Protein AF-A0A8J9X5P5-F1 (afdb_monomer_lite)

Radius of gyration: 56.56 Å; chains: 1; bounding box: 140×52×166 Å

Sequence (336 aa):
SVHGASSQPQGVADSDVNDPLDTESHATDNEQVTAADTQWLEICAEIRQDNQSVSLIQLESFQDCLERRERAAYNISQAFDHCQQGLETAVTGMVHNVAVPVHDTWQESLETLESDITRTLVSNHERRQQLLLALEASHAAWQMQYSSLVGKVLPQPPQVHPSSDIPDSCTTSCRELENPKAIVKHVDDGDKKEPNWTELAKYQPTRTNLELFLQGRDRWQHAHGRFAQALDEIYADLQSDNERILQTALDTHDSWQKTLDEQQHDIQLQLASNVVRRRELQRALQDSAKHTQGMFASLMARVMSCLPSQSDVSTDKASVNKKRKLECPARRSLTR

pLDDT: mean 70.73, std 21.07, range [29.69, 93.56]

Structure (mmCIF, N/CA/C/O backbone):
data_AF-A0A8J9X5P5-F1
#
_entry.id   AF-A0A8J9X5P5-F1
#
loop_
_atom_site.group_PDB
_atom_site.id
_atom_site.type_symbol
_atom_site.label_atom_id
_atom_site.label_alt_id
_atom_site.label_comp_id
_atom_site.label_asym_id
_atom_site.label_entity_id
_atom_site.label_seq_id
_atom_site.pdbx_PDB_ins_code
_atom_site.Cartn_x
_atom_site.Cartn_y
_atom_site.Cartn_z
_atom_site.occupancy
_atom_site.B_iso_or_equiv
_atom_site.auth_seq_id
_atom_site.auth_comp_id
_atom_site.auth_asym_id
_atom_site.auth_atom_id
_atom_site.pdbx_PDB_model_num
ATOM 1 N N . SER A 1 1 ? 52.497 -2.066 36.831 1.00 35.78 1 SER A N 1
ATOM 2 C CA . SER A 1 1 ? 52.455 -3.450 37.343 1.00 35.78 1 SER A CA 1
ATOM 3 C C . SER A 1 1 ? 51.011 -3.898 37.349 1.00 35.78 1 SER A C 1
ATOM 5 O O . SER A 1 1 ? 50.245 -3.306 38.087 1.00 35.78 1 SER A O 1
ATOM 7 N N . VAL A 1 2 ? 50.522 -4.623 36.343 1.00 34.97 2 VAL A N 1
ATOM 8 C CA . VAL A 1 2 ? 50.800 -6.027 35.963 1.00 34.97 2 VAL A CA 1
ATOM 9 C C . VAL A 1 2 ? 50.077 -7.027 36.879 1.00 34.97 2 VAL A C 1
ATOM 11 O O . VAL A 1 2 ? 50.197 -6.941 38.096 1.00 34.97 2 VAL A O 1
ATOM 14 N N . HIS A 1 3 ? 49.418 -7.977 36.196 1.00 34.41 3 HIS A N 1
ATOM 15 C CA . HIS A 1 3 ? 48.570 -9.109 36.608 1.00 34.41 3 HIS A CA 1
ATOM 16 C C . HIS A 1 3 ? 47.080 -8.760 36.770 1.00 34.41 3 HIS A C 1
ATOM 18 O O . HIS A 1 3 ? 46.731 -7.918 37.578 1.00 34.41 3 HIS A O 1
ATOM 24 N N . GLY A 1 4 ? 46.129 -9.334 36.031 1.00 30.16 4 GLY A N 1
ATOM 25 C CA . GLY A 1 4 ? 46.148 -10.448 35.080 1.00 30.16 4 GLY A CA 1
ATOM 26 C C . GLY A 1 4 ? 44.924 -11.330 35.335 1.00 30.16 4 GLY A C 1
ATOM 27 O O . GLY A 1 4 ? 44.760 -11.773 36.461 1.00 30.16 4 GLY A O 1
ATOM 28 N N . ALA A 1 5 ? 44.090 -11.566 34.321 1.00 32.78 5 ALA A N 1
ATOM 29 C CA . ALA A 1 5 ? 43.287 -12.784 34.148 1.00 32.78 5 ALA A CA 1
ATOM 30 C C . ALA A 1 5 ? 42.493 -12.669 32.840 1.00 32.78 5 ALA A C 1
ATOM 32 O O . ALA A 1 5 ? 41.464 -12.007 32.761 1.00 32.78 5 ALA A O 1
ATOM 33 N N . SER A 1 6 ? 43.040 -13.301 31.805 1.00 33.12 6 SER A N 1
ATOM 34 C CA . SER A 1 6 ? 42.338 -13.683 30.585 1.00 33.12 6 SER A CA 1
ATOM 35 C C . SER A 1 6 ? 41.456 -14.894 30.895 1.00 33.12 6 SER A C 1
ATOM 37 O O . SER A 1 6 ? 41.879 -15.792 31.625 1.00 33.12 6 SER A O 1
ATOM 39 N N . SER A 1 7 ? 40.243 -14.941 30.356 1.00 35.41 7 SER A N 1
ATOM 40 C CA . SER A 1 7 ? 39.429 -16.158 30.327 1.00 35.41 7 SER A CA 1
ATOM 41 C C . SER A 1 7 ? 38.673 -16.210 29.004 1.00 35.41 7 SER A C 1
ATOM 43 O O . SER A 1 7 ? 37.669 -15.530 28.816 1.00 35.41 7 SER A O 1
ATOM 45 N N . GLN A 1 8 ? 39.206 -17.003 28.075 1.00 36.59 8 GLN A N 1
ATOM 46 C CA . GLN A 1 8 ? 38.426 -17.641 27.015 1.00 36.59 8 GLN A CA 1
ATOM 47 C C . GLN A 1 8 ? 37.601 -18.788 27.613 1.00 36.59 8 GLN A C 1
ATOM 49 O O . GLN A 1 8 ? 38.035 -19.396 28.594 1.00 36.59 8 GLN A O 1
ATOM 54 N N . PRO A 1 9 ? 36.544 -19.220 26.914 1.00 37.84 9 PRO A N 1
ATOM 55 C CA . PRO A 1 9 ? 36.244 -20.636 26.809 1.00 37.84 9 PRO A CA 1
ATOM 56 C C . PRO A 1 9 ? 36.416 -21.127 25.364 1.00 37.84 9 PRO A C 1
ATOM 58 O O . PRO A 1 9 ? 35.907 -20.536 24.412 1.00 37.84 9 PRO A O 1
ATOM 61 N N . GLN A 1 10 ? 37.169 -22.221 25.229 1.00 32.75 10 GLN A N 1
ATOM 62 C CA . GLN A 1 10 ? 37.216 -23.091 24.053 1.00 32.75 10 GLN A CA 1
ATOM 63 C C . GLN A 1 10 ? 35.910 -23.885 23.926 1.00 32.75 10 GLN A C 1
ATOM 65 O O . GLN A 1 10 ? 35.283 -24.224 24.929 1.00 32.75 10 GLN A O 1
ATOM 70 N N . GLY A 1 11 ? 35.537 -24.193 22.684 1.00 30.25 11 GLY A N 1
ATOM 71 C CA . GLY A 1 11 ? 34.369 -24.997 22.342 1.00 30.25 11 GLY A CA 1
ATOM 72 C C . GLY A 1 11 ? 34.553 -26.511 22.479 1.00 30.25 11 GLY A C 1
ATOM 73 O O . GLY A 1 11 ? 35.671 -27.015 22.548 1.00 30.25 11 GLY A O 1
ATOM 74 N N . VAL A 1 12 ? 33.403 -27.191 22.457 1.00 33.00 12 VAL A N 1
ATOM 75 C CA . VAL A 1 12 ? 33.123 -28.594 22.089 1.00 33.00 12 VAL A CA 1
ATOM 76 C C . VAL A 1 12 ? 31.656 -28.548 21.609 1.00 33.00 12 VAL A C 1
ATOM 78 O O . VAL A 1 12 ? 30.803 -28.118 22.378 1.00 33.00 12 VAL A O 1
ATOM 81 N N . ALA A 1 13 ? 31.365 -28.545 20.308 1.00 33.34 13 ALA A N 1
ATOM 82 C CA . ALA A 1 13 ? 31.190 -29.682 19.392 1.00 33.34 13 ALA A CA 1
ATOM 83 C C . ALA A 1 13 ? 29.954 -30.573 19.684 1.00 33.34 13 ALA A C 1
ATOM 85 O O . ALA A 1 13 ? 29.867 -31.207 20.731 1.00 33.34 13 ALA A O 1
ATOM 86 N N . ASP A 1 14 ? 29.084 -30.603 18.666 1.00 29.83 14 ASP A N 1
ATOM 87 C CA . ASP A 1 14 ? 28.138 -31.639 18.222 1.00 29.83 14 ASP A CA 1
ATOM 88 C C . ASP A 1 14 ? 26.808 -31.878 18.960 1.00 29.83 14 ASP A C 1
ATOM 90 O O . ASP A 1 14 ? 26.726 -32.553 19.984 1.00 29.83 14 ASP A O 1
ATOM 94 N N . SER A 1 15 ? 25.706 -31.460 18.322 1.00 35.78 15 SER A N 1
ATOM 95 C CA . SER A 1 15 ? 24.658 -32.406 17.892 1.00 35.78 15 SER A CA 1
ATOM 96 C C . SER A 1 15 ? 23.805 -31.813 16.765 1.00 35.78 15 SER A C 1
ATOM 98 O O . SER A 1 15 ? 23.150 -30.787 16.933 1.00 35.78 15 SER A O 1
ATOM 100 N N . ASP A 1 16 ? 23.843 -32.507 15.631 1.00 34.12 16 ASP A N 1
ATOM 101 C CA . ASP A 1 16 ? 23.040 -32.333 14.426 1.00 34.12 16 ASP A CA 1
ATOM 102 C C . ASP A 1 16 ? 21.529 -32.267 14.689 1.00 34.12 16 ASP A C 1
ATOM 104 O O . ASP A 1 16 ? 20.947 -33.190 15.262 1.00 34.12 16 ASP A O 1
ATOM 108 N N . VAL A 1 17 ? 20.878 -31.251 14.122 1.00 39.59 17 VAL A N 1
ATOM 109 C CA . VAL A 1 17 ? 19.525 -31.383 13.569 1.00 39.59 17 VAL A CA 1
ATOM 110 C C . VAL A 1 17 ? 19.564 -30.760 12.177 1.00 39.59 17 VAL A C 1
ATOM 112 O O . VAL A 1 17 ? 19.507 -29.545 12.016 1.00 39.59 17 VAL A O 1
ATOM 115 N N . ASN A 1 18 ? 19.746 -31.622 11.177 1.00 38.97 18 ASN A N 1
ATOM 116 C CA . ASN A 1 18 ? 19.507 -31.301 9.778 1.00 38.97 18 ASN A CA 1
ATOM 117 C C . ASN A 1 18 ? 17.996 -31.173 9.559 1.00 38.97 18 ASN A C 1
ATOM 119 O O . ASN A 1 18 ? 17.293 -32.168 9.707 1.00 38.97 18 ASN A O 1
ATOM 123 N N . ASP A 1 19 ? 17.541 -30.001 9.127 1.00 32.69 19 ASP A N 1
ATOM 124 C CA . ASP A 1 19 ? 16.401 -29.881 8.216 1.00 32.69 19 ASP A CA 1
ATOM 125 C C . ASP A 1 19 ? 16.757 -28.837 7.138 1.00 32.69 19 ASP A C 1
ATOM 127 O O . ASP A 1 19 ? 17.098 -27.700 7.481 1.00 32.69 19 ASP A O 1
ATOM 131 N N . PRO A 1 20 ? 16.756 -29.209 5.843 1.00 42.38 20 PRO A N 1
ATOM 132 C CA . PRO A 1 20 ? 17.084 -28.315 4.746 1.00 42.38 20 PRO A CA 1
ATOM 133 C C . PRO A 1 20 ? 15.797 -27.662 4.238 1.00 42.38 20 PRO A C 1
ATOM 135 O O . PRO A 1 20 ? 14.955 -28.335 3.649 1.00 42.38 20 PRO A O 1
ATOM 138 N N . LEU A 1 21 ? 15.642 -26.358 4.446 1.00 35.19 21 LEU A N 1
ATOM 139 C CA . LEU A 1 21 ? 14.601 -25.576 3.783 1.00 35.19 21 LEU A CA 1
ATOM 140 C C . LEU A 1 21 ? 15.243 -24.355 3.127 1.00 35.19 21 LEU A C 1
ATOM 142 O O . LEU A 1 21 ? 15.528 -23.345 3.763 1.00 35.19 21 LEU A O 1
ATOM 146 N N . ASP A 1 22 ? 15.520 -24.557 1.841 1.00 36.81 22 ASP A N 1
ATOM 147 C CA . ASP A 1 22 ? 15.366 -23.590 0.761 1.00 36.81 22 ASP A CA 1
ATOM 148 C C . ASP A 1 22 ? 16.047 -22.235 0.957 1.00 36.81 22 ASP A C 1
ATOM 150 O O . ASP A 1 22 ? 15.439 -21.167 0.935 1.00 36.81 22 ASP A O 1
ATOM 154 N N . THR A 1 23 ? 17.377 -22.271 1.005 1.00 36.69 23 THR A N 1
ATOM 155 C CA . THR A 1 23 ? 18.151 -21.248 0.305 1.00 36.69 23 THR A CA 1
ATOM 156 C C . THR A 1 23 ? 17.876 -21.424 -1.186 1.00 36.69 23 THR A C 1
ATOM 158 O O . THR A 1 23 ? 18.543 -22.210 -1.861 1.00 36.69 23 THR A O 1
ATOM 161 N N . GLU A 1 24 ? 16.891 -20.692 -1.713 1.00 29.69 24 GLU A N 1
ATOM 162 C CA . GLU A 1 24 ? 16.858 -20.348 -3.132 1.00 29.69 24 GLU A CA 1
ATOM 163 C C . GLU A 1 24 ? 18.126 -19.541 -3.422 1.00 29.69 24 GLU A C 1
ATOM 165 O O . GLU A 1 24 ? 18.187 -18.314 -3.373 1.00 29.69 24 GLU A O 1
ATOM 170 N N . SER A 1 25 ? 19.207 -20.275 -3.676 1.00 34.84 25 SER A N 1
ATOM 171 C CA . SER A 1 25 ? 20.289 -19.794 -4.498 1.00 34.84 25 SER A CA 1
ATOM 172 C C . SER A 1 25 ? 19.635 -19.333 -5.790 1.00 34.84 25 SER A C 1
ATOM 174 O O . SER A 1 25 ? 19.120 -20.172 -6.533 1.00 34.84 25 SER A O 1
ATOM 176 N N . HIS A 1 26 ? 19.647 -18.024 -6.044 1.00 30.84 26 HIS A N 1
ATOM 177 C CA . HIS A 1 26 ? 19.539 -17.497 -7.393 1.00 30.84 26 HIS A CA 1
ATOM 178 C C . HIS A 1 26 ? 20.588 -18.232 -8.219 1.00 30.84 26 HIS A C 1
ATOM 180 O O . HIS A 1 26 ? 21.784 -17.931 -8.171 1.00 30.84 26 HIS A O 1
ATOM 186 N N . ALA A 1 27 ? 20.133 -19.299 -8.871 1.00 33.47 27 ALA A N 1
ATOM 187 C CA . ALA A 1 27 ? 20.899 -20.029 -9.838 1.00 33.47 27 ALA A CA 1
ATOM 188 C C . ALA A 1 27 ? 21.338 -18.982 -10.849 1.00 33.47 27 ALA A C 1
ATOM 190 O O . ALA A 1 27 ? 20.513 -18.282 -11.425 1.00 33.47 27 ALA A O 1
ATOM 191 N N . THR A 1 28 ? 22.651 -18.837 -10.973 1.00 36.91 28 THR A N 1
ATOM 192 C CA . THR A 1 28 ? 23.307 -18.141 -12.067 1.00 36.91 28 THR A CA 1
ATOM 193 C C . THR A 1 28 ? 22.565 -18.468 -13.352 1.00 36.91 28 THR A C 1
ATOM 195 O O . THR A 1 28 ? 22.629 -19.614 -13.813 1.00 36.91 28 THR A O 1
ATOM 198 N N . ASP A 1 29 ? 21.841 -17.483 -13.882 1.00 34.06 29 ASP A N 1
ATOM 199 C CA . ASP A 1 29 ? 21.251 -17.560 -15.204 1.00 34.06 29 ASP A CA 1
ATOM 200 C C . ASP A 1 29 ? 22.387 -17.874 -16.165 1.00 34.06 29 ASP A C 1
ATOM 202 O O . ASP A 1 29 ? 23.318 -17.098 -16.385 1.00 34.06 29 ASP A O 1
ATOM 206 N N . ASN A 1 30 ? 22.358 -19.102 -16.660 1.00 40.12 30 ASN A N 1
ATOM 207 C CA . ASN A 1 30 ? 23.263 -19.572 -17.677 1.00 40.12 30 ASN A CA 1
ATOM 208 C C . ASN A 1 30 ? 22.807 -18.864 -18.958 1.00 40.12 30 ASN A C 1
ATOM 210 O O . ASN A 1 30 ? 21.928 -19.375 -19.654 1.00 40.12 30 ASN A O 1
ATOM 214 N N . GLU A 1 31 ? 23.324 -17.652 -19.200 1.00 44.41 31 GLU A N 1
ATOM 215 C CA . GLU A 1 31 ? 23.067 -16.855 -20.401 1.00 44.41 31 GLU A CA 1
ATOM 216 C C . GLU A 1 31 ? 23.248 -17.756 -21.625 1.00 44.41 31 GLU A C 1
ATOM 218 O O . GLU A 1 31 ? 24.363 -18.116 -22.018 1.00 44.41 31 GLU A O 1
ATOM 223 N N . GLN A 1 32 ? 22.134 -18.166 -22.231 1.00 45.81 32 GLN A N 1
ATOM 224 C CA . GLN A 1 32 ? 22.157 -18.768 -23.552 1.00 45.81 32 GLN A CA 1
ATOM 225 C C . GLN A 1 32 ? 22.563 -17.666 -24.524 1.00 45.81 32 GLN A C 1
ATOM 227 O O . GLN A 1 32 ? 21.708 -16.974 -25.066 1.00 45.81 32 GLN A O 1
ATOM 232 N N . VAL A 1 33 ? 23.874 -17.499 -24.724 1.00 54.50 33 VAL A N 1
ATOM 233 C CA . VAL A 1 33 ? 24.438 -16.631 -25.760 1.00 54.50 33 VAL A CA 1
ATOM 234 C C . VAL A 1 33 ? 23.795 -17.038 -27.077 1.00 54.50 33 VAL A C 1
ATOM 236 O O . VAL A 1 33 ? 24.038 -18.133 -27.598 1.00 54.50 33 VAL A O 1
ATOM 239 N N . THR A 1 34 ? 22.920 -16.186 -27.598 1.00 66.88 34 THR A N 1
ATOM 240 C CA . THR A 1 34 ? 22.207 -16.491 -28.830 1.00 66.88 34 THR A CA 1
ATOM 241 C C . THR A 1 34 ? 23.166 -16.353 -30.011 1.00 66.88 34 THR A C 1
ATOM 243 O O . THR A 1 34 ? 24.182 -15.657 -29.939 1.00 66.88 34 THR A O 1
ATOM 246 N N . ALA A 1 35 ? 22.851 -16.991 -31.142 1.00 66.19 35 ALA A N 1
ATOM 247 C CA . ALA A 1 35 ? 23.642 -16.831 -32.367 1.00 66.19 35 ALA A CA 1
ATOM 248 C C . ALA A 1 35 ? 23.754 -15.351 -32.807 1.00 66.19 35 ALA A C 1
ATOM 250 O O . ALA A 1 35 ? 24.745 -14.958 -33.422 1.00 66.19 35 ALA A O 1
ATOM 251 N N . ALA A 1 36 ? 22.758 -14.526 -32.459 1.00 63.59 36 ALA A N 1
ATOM 252 C CA . ALA A 1 36 ? 22.767 -13.086 -32.693 1.00 63.59 36 ALA A CA 1
ATOM 253 C C . ALA A 1 36 ? 23.771 -12.357 -31.782 1.00 63.59 36 ALA A C 1
ATOM 255 O O . ALA A 1 36 ? 24.502 -11.489 -32.260 1.00 63.59 36 ALA A O 1
ATOM 256 N N . ASP A 1 37 ? 23.883 -12.759 -30.513 1.00 69.12 37 ASP A N 1
ATOM 257 C CA . ASP A 1 37 ? 24.868 -12.206 -29.573 1.00 69.12 37 ASP A CA 1
ATOM 258 C C . ASP A 1 37 ? 26.295 -12.557 -29.991 1.00 69.12 37 ASP A C 1
ATOM 260 O O . ASP A 1 37 ? 27.196 -11.719 -29.942 1.00 69.12 37 ASP A O 1
ATOM 264 N N . THR A 1 38 ? 26.503 -13.779 -30.492 1.00 73.06 38 THR A N 1
ATOM 265 C CA . THR A 1 38 ? 27.813 -14.201 -31.010 1.00 73.06 38 THR A CA 1
ATOM 266 C C . THR A 1 38 ? 28.209 -13.377 -32.237 1.00 73.06 38 THR A C 1
ATOM 268 O O . THR A 1 38 ? 29.332 -12.879 -32.318 1.00 73.06 38 THR A O 1
ATOM 271 N N . GLN A 1 39 ? 27.267 -13.150 -33.157 1.00 77.62 39 GLN A N 1
ATOM 272 C CA . GLN A 1 39 ? 27.480 -12.322 -34.344 1.00 77.62 39 GLN A CA 1
ATOM 273 C C . GLN A 1 39 ? 27.742 -10.847 -33.990 1.00 77.62 39 GLN A C 1
ATOM 275 O O . GLN A 1 39 ? 28.587 -10.197 -34.610 1.00 77.62 39 GLN A O 1
ATOM 280 N N . TRP A 1 40 ? 27.054 -10.307 -32.982 1.00 80.19 40 TRP A N 1
ATOM 281 C CA . TRP A 1 40 ? 27.282 -8.949 -32.488 1.00 80.19 40 TRP A CA 1
ATOM 282 C C . TRP A 1 40 ? 28.673 -8.781 -31.862 1.00 80.19 40 TRP A C 1
ATOM 284 O O . TRP A 1 40 ? 29.374 -7.804 -32.147 1.00 80.19 40 TRP A O 1
ATOM 294 N N . LEU A 1 41 ? 29.116 -9.755 -31.064 1.00 83.38 41 LEU A N 1
ATOM 295 C CA . LEU A 1 41 ? 30.446 -9.760 -30.454 1.00 83.38 41 LEU A CA 1
ATOM 296 C C . LEU A 1 41 ? 31.567 -9.820 -31.503 1.00 83.38 41 LEU A C 1
ATOM 298 O O . LEU A 1 41 ? 32.563 -9.103 -31.376 1.00 83.38 41 LEU A O 1
ATOM 302 N N . GLU A 1 42 ? 31.392 -10.605 -32.570 1.00 82.88 42 GLU A N 1
ATOM 303 C CA . GLU A 1 42 ? 32.325 -10.646 -33.705 1.00 82.88 42 GLU A CA 1
ATOM 304 C C . GLU A 1 42 ? 32.428 -9.290 -34.420 1.00 82.88 42 GLU A C 1
ATOM 306 O O . GLU A 1 42 ? 33.527 -8.822 -34.725 1.00 82.88 42 GLU A O 1
ATOM 311 N N . ILE A 1 43 ? 31.296 -8.612 -34.635 1.00 81.25 43 ILE A N 1
ATOM 312 C CA . ILE A 1 43 ? 31.252 -7.276 -35.250 1.00 81.25 43 ILE A CA 1
ATOM 313 C C . ILE A 1 43 ? 31.951 -6.240 -34.361 1.00 81.25 43 ILE A C 1
ATOM 315 O O . ILE A 1 43 ? 32.731 -5.423 -34.857 1.00 81.25 43 ILE A O 1
ATOM 319 N N . CYS A 1 44 ? 31.737 -6.294 -33.044 1.00 82.75 44 CYS A N 1
ATOM 320 C CA . CYS A 1 44 ? 32.441 -5.441 -32.087 1.00 82.75 44 CYS A CA 1
ATOM 321 C C . CYS A 1 44 ? 33.960 -5.663 -32.138 1.00 82.75 44 CYS A C 1
ATOM 323 O O . CYS A 1 44 ? 34.732 -4.702 -32.091 1.00 82.75 44 CYS A O 1
ATOM 325 N N . ALA A 1 45 ? 34.400 -6.920 -32.243 1.00 84.25 45 ALA A N 1
ATOM 326 C CA . ALA A 1 45 ? 35.813 -7.267 -32.347 1.00 84.25 45 ALA A CA 1
ATOM 327 C C . ALA A 1 45 ? 36.447 -6.738 -33.646 1.00 84.25 45 ALA A C 1
ATOM 329 O O . ALA A 1 45 ? 37.559 -6.208 -33.606 1.00 84.25 45 ALA A O 1
ATOM 330 N N . GLU A 1 46 ? 35.733 -6.801 -34.773 1.00 82.12 46 GLU A N 1
ATOM 331 C CA . GLU A 1 46 ? 36.195 -6.244 -36.051 1.00 82.12 46 GLU A CA 1
ATOM 332 C C . GLU A 1 46 ? 36.323 -4.718 -36.006 1.00 82.12 46 GLU A C 1
ATOM 334 O O . GLU A 1 46 ? 37.353 -4.175 -36.408 1.00 82.12 46 GLU A O 1
ATOM 339 N N . ILE A 1 47 ? 35.328 -4.015 -35.451 1.00 81.00 47 ILE A N 1
ATOM 340 C CA . ILE A 1 47 ? 35.373 -2.550 -35.304 1.00 81.00 47 ILE A CA 1
ATOM 341 C C . ILE A 1 47 ? 36.594 -2.121 -34.475 1.00 81.00 47 ILE A C 1
ATOM 343 O O . ILE A 1 47 ? 37.249 -1.131 -34.813 1.00 81.00 47 ILE A O 1
ATOM 347 N N . ARG A 1 48 ? 36.925 -2.879 -33.421 1.00 82.69 48 ARG A N 1
ATOM 348 C CA . ARG A 1 48 ? 38.106 -2.639 -32.575 1.00 82.69 48 ARG A CA 1
ATOM 349 C C . ARG A 1 48 ? 39.427 -2.923 -33.297 1.00 82.69 48 ARG A C 1
ATOM 351 O O . ARG A 1 48 ? 40.402 -2.220 -33.055 1.00 82.69 48 ARG A O 1
ATOM 358 N N . GLN A 1 49 ? 39.480 -3.912 -34.192 1.00 81.31 49 GLN A N 1
ATOM 359 C CA . GLN A 1 49 ? 40.683 -4.219 -34.983 1.00 81.31 49 GLN A CA 1
ATOM 360 C C . GLN A 1 49 ? 40.942 -3.200 -36.100 1.00 81.31 49 GLN A C 1
ATOM 362 O O . GLN A 1 49 ? 42.095 -2.880 -36.392 1.00 81.31 49 GLN A O 1
ATOM 367 N N . ASP A 1 50 ? 39.882 -2.664 -36.704 1.00 71.19 50 ASP A N 1
ATOM 368 C CA . ASP A 1 50 ? 39.969 -1.750 -37.842 1.00 71.19 50 ASP A CA 1
ATOM 369 C C . ASP A 1 50 ? 40.538 -0.361 -37.494 1.00 71.19 50 ASP A C 1
ATOM 371 O O . ASP A 1 50 ? 40.903 0.389 -38.405 1.00 71.19 50 ASP A O 1
ATOM 375 N N . ASN A 1 51 ? 40.636 -0.009 -36.201 1.00 64.25 51 ASN A N 1
ATOM 376 C CA . ASN A 1 51 ? 41.260 1.217 -35.669 1.00 64.25 51 ASN A CA 1
ATOM 377 C C . ASN A 1 51 ? 40.817 2.531 -36.358 1.00 64.25 51 ASN A C 1
ATOM 379 O O . ASN A 1 51 ? 41.516 3.548 -36.321 1.00 64.25 51 ASN A O 1
ATOM 383 N N . GLN A 1 52 ? 39.644 2.539 -36.996 1.00 65.12 52 GLN A N 1
ATOM 384 C CA . GLN A 1 52 ? 39.053 3.749 -37.556 1.00 65.12 52 GLN A CA 1
ATOM 385 C C . GLN A 1 52 ? 38.374 4.539 -36.442 1.00 65.12 52 GLN A C 1
ATOM 387 O O . GLN A 1 52 ? 37.477 4.029 -35.772 1.00 65.12 52 GLN A O 1
ATOM 392 N N . SER A 1 53 ? 38.782 5.799 -36.269 1.00 67.88 53 SER A N 1
ATOM 393 C CA . SER A 1 53 ? 38.387 6.611 -35.114 1.00 67.88 53 SER A CA 1
ATOM 394 C C . SER A 1 53 ? 36.872 6.733 -34.945 1.00 67.88 53 SER A C 1
ATOM 396 O O . SER A 1 53 ? 36.384 6.642 -33.831 1.00 67.88 53 SER A O 1
ATOM 398 N N . VAL A 1 54 ? 36.104 6.884 -36.027 1.00 75.06 54 VAL A N 1
ATOM 399 C CA . VAL A 1 54 ? 34.662 7.175 -35.929 1.00 75.06 54 VAL A CA 1
ATOM 400 C C . VAL A 1 54 ? 33.839 5.972 -35.453 1.00 75.06 54 VAL A C 1
ATOM 402 O O . VAL A 1 54 ? 33.024 6.126 -34.549 1.00 75.06 54 VAL A O 1
ATOM 405 N N . SER A 1 55 ? 34.048 4.779 -36.019 1.00 77.00 55 SER A N 1
ATOM 406 C CA . SER A 1 55 ? 33.298 3.574 -35.623 1.00 77.00 55 SER A CA 1
ATOM 407 C C . SER A 1 55 ? 33.700 3.072 -34.237 1.00 77.00 55 SER A C 1
ATOM 409 O O . SER A 1 55 ? 32.853 2.571 -33.504 1.00 77.00 55 SER A O 1
ATOM 411 N N . LEU A 1 56 ? 34.975 3.241 -33.868 1.00 81.19 56 LEU A N 1
ATOM 412 C CA . LEU A 1 56 ? 35.467 2.924 -32.529 1.00 81.19 56 LEU A CA 1
ATOM 413 C C . LEU A 1 56 ? 34.822 3.843 -31.479 1.00 81.19 56 LEU A C 1
ATOM 415 O O . LEU A 1 56 ? 34.243 3.345 -30.522 1.00 81.19 56 LEU A O 1
ATOM 419 N N . ILE A 1 57 ? 34.823 5.163 -31.715 1.00 82.44 57 ILE A N 1
ATOM 420 C CA . ILE A 1 57 ? 34.189 6.150 -30.822 1.00 82.44 57 ILE A CA 1
ATOM 421 C C . ILE A 1 57 ? 32.689 5.867 -30.660 1.00 82.44 57 ILE A C 1
ATOM 423 O O . ILE A 1 57 ? 32.156 5.966 -29.559 1.00 82.44 57 ILE A O 1
ATOM 427 N N . GLN A 1 58 ? 31.993 5.499 -31.742 1.00 81.75 58 GLN A N 1
ATOM 428 C CA . GLN A 1 58 ? 30.573 5.141 -31.676 1.00 81.75 58 GLN A CA 1
ATOM 429 C C . GLN A 1 58 ? 30.337 3.883 -30.831 1.00 81.75 58 GLN A C 1
ATOM 431 O O . GLN A 1 58 ? 29.439 3.886 -29.990 1.00 81.75 58 GLN A O 1
ATOM 436 N N . LEU A 1 59 ? 31.158 2.843 -31.003 1.00 83.31 59 LEU A N 1
ATOM 437 C CA . LEU A 1 59 ? 31.060 1.606 -30.228 1.00 83.31 59 LEU A CA 1
ATOM 438 C C . LEU A 1 59 ? 31.367 1.827 -28.738 1.00 83.31 59 LEU A C 1
ATOM 440 O O . LEU A 1 59 ? 30.640 1.316 -27.891 1.00 83.31 59 LEU A O 1
ATOM 444 N N . GLU A 1 60 ? 32.397 2.610 -28.416 1.00 86.25 60 GLU A N 1
ATOM 445 C CA . GLU A 1 60 ? 32.738 2.985 -27.037 1.00 86.25 60 GLU A CA 1
ATOM 446 C C . GLU A 1 60 ? 31.613 3.809 -26.399 1.00 86.25 60 GLU A C 1
ATOM 448 O O . GLU A 1 60 ? 31.152 3.484 -25.309 1.00 86.25 60 GLU A O 1
ATOM 453 N N . SER A 1 61 ? 31.069 4.801 -27.115 1.00 85.62 61 SER A N 1
ATOM 454 C CA . SER A 1 61 ? 29.943 5.604 -26.616 1.00 85.62 61 SER A CA 1
ATOM 455 C C . SER A 1 61 ? 28.679 4.777 -26.354 1.00 85.62 61 SER A C 1
ATOM 457 O O . SER A 1 61 ? 27.925 5.070 -25.424 1.00 85.62 61 SER A O 1
ATOM 459 N N . PHE A 1 62 ? 28.458 3.734 -27.159 1.00 82.88 62 PHE A N 1
ATOM 460 C CA . PHE A 1 62 ? 27.361 2.791 -26.985 1.00 82.88 62 PHE A CA 1
ATOM 461 C C . PHE A 1 62 ? 27.591 1.894 -25.762 1.00 82.88 62 PHE A C 1
ATOM 463 O O . PHE A 1 62 ? 26.678 1.725 -24.959 1.00 82.88 62 PHE A O 1
ATOM 470 N N . GLN A 1 63 ? 28.812 1.390 -25.560 1.00 86.88 63 GLN A N 1
ATOM 471 C CA . GLN A 1 63 ? 29.172 0.599 -24.375 1.00 86.88 63 GLN A CA 1
ATOM 472 C C . GLN A 1 63 ? 29.039 1.414 -23.084 1.00 86.88 63 GLN A C 1
ATOM 474 O O . GLN A 1 63 ? 28.370 0.975 -22.151 1.00 86.88 63 GLN A O 1
ATOM 479 N N . ASP A 1 64 ? 29.535 2.652 -23.074 1.00 86.88 64 ASP A N 1
ATOM 480 C CA . ASP A 1 64 ? 29.354 3.579 -21.952 1.00 86.88 64 ASP A CA 1
ATOM 481 C C . ASP A 1 64 ? 27.874 3.863 -21.654 1.00 86.88 64 ASP A C 1
ATOM 483 O O . ASP A 1 64 ? 27.506 4.196 -20.523 1.00 86.88 64 ASP A O 1
ATOM 487 N N . CYS A 1 65 ? 27.018 3.826 -22.678 1.00 84.94 65 CYS A N 1
ATOM 488 C CA . CYS A 1 65 ? 25.580 4.008 -22.527 1.00 84.94 65 CYS A CA 1
ATOM 489 C C . CYS A 1 65 ? 24.928 2.778 -21.881 1.00 84.94 65 CYS A C 1
ATOM 491 O O . CYS A 1 65 ? 24.131 2.953 -20.959 1.00 84.94 65 CYS A O 1
ATOM 493 N N . LEU A 1 66 ? 25.315 1.565 -22.293 1.00 84.69 66 LEU A N 1
ATOM 494 C CA . LEU A 1 66 ? 24.842 0.313 -21.694 1.00 84.69 66 LEU A CA 1
ATOM 495 C C . LEU A 1 66 ? 25.204 0.220 -20.211 1.00 84.69 66 LEU A C 1
ATOM 497 O O . LEU A 1 66 ? 24.324 0.001 -19.385 1.00 84.69 66 LEU A O 1
ATOM 501 N N . GLU A 1 67 ? 26.458 0.496 -19.848 1.00 87.06 67 GLU A N 1
ATOM 502 C CA . GLU A 1 67 ? 26.870 0.468 -18.440 1.00 87.06 67 GLU A CA 1
ATOM 503 C C . GLU A 1 67 ? 26.120 1.504 -17.589 1.00 87.06 67 GLU A C 1
ATOM 505 O O . GLU A 1 67 ? 25.788 1.272 -16.426 1.00 87.06 67 GLU A O 1
ATOM 510 N N . ARG A 1 68 ? 25.862 2.697 -18.142 1.00 84.94 68 ARG A N 1
ATOM 511 C CA . ARG A 1 68 ? 25.061 3.721 -17.455 1.00 84.94 68 ARG A CA 1
ATOM 512 C C . ARG A 1 68 ? 23.614 3.280 -17.279 1.00 84.94 68 ARG A C 1
ATOM 514 O O . ARG A 1 68 ? 23.034 3.570 -16.235 1.00 84.94 68 ARG A O 1
ATOM 521 N N . ARG A 1 69 ? 23.050 2.590 -18.269 1.00 82.56 69 ARG A N 1
ATOM 522 C CA . ARG A 1 69 ? 21.696 2.037 -18.217 1.00 82.56 69 ARG A CA 1
ATOM 523 C C . ARG A 1 69 ? 21.584 0.942 -17.159 1.00 82.56 69 ARG A C 1
ATOM 525 O O . ARG A 1 69 ? 20.666 1.003 -16.352 1.00 82.56 69 ARG A O 1
ATOM 532 N N . GLU A 1 70 ? 22.529 0.010 -17.110 1.00 84.62 70 GLU A N 1
ATOM 533 C CA . GLU A 1 70 ? 22.563 -1.060 -16.105 1.00 84.62 70 GLU A CA 1
ATOM 534 C C . GLU A 1 70 ? 22.643 -0.488 -14.682 1.00 84.62 70 GLU A C 1
ATOM 536 O O . GLU A 1 70 ? 21.834 -0.827 -13.818 1.00 84.62 70 GLU A O 1
ATOM 541 N N . ARG A 1 71 ? 23.534 0.489 -14.455 1.00 86.88 71 ARG A N 1
ATOM 542 C CA . ARG A 1 71 ? 23.600 1.209 -13.171 1.00 86.88 71 ARG A CA 1
ATOM 543 C C . ARG A 1 71 ? 22.296 1.938 -12.845 1.00 86.88 71 ARG A C 1
ATOM 545 O O . ARG A 1 71 ? 21.893 1.971 -11.688 1.00 86.88 71 ARG A O 1
ATOM 552 N N . ALA A 1 72 ? 21.641 2.546 -13.834 1.00 80.75 72 ALA A N 1
ATOM 553 C CA . ALA A 1 72 ? 20.365 3.224 -13.624 1.00 80.75 72 ALA A CA 1
ATOM 554 C C . ALA A 1 72 ? 19.243 2.239 -13.260 1.00 80.75 72 ALA A C 1
ATOM 556 O O . ALA A 1 72 ? 18.480 2.531 -12.345 1.00 80.75 72 ALA A O 1
ATOM 557 N N . ALA A 1 73 ? 19.175 1.077 -13.916 1.00 79.62 73 ALA A N 1
ATOM 558 C CA . ALA A 1 73 ? 18.216 0.022 -13.596 1.00 79.62 73 ALA A CA 1
ATOM 559 C C . ALA A 1 73 ? 18.410 -0.488 -12.161 1.00 79.62 73 ALA A C 1
ATOM 561 O O . ALA A 1 73 ? 17.457 -0.522 -11.385 1.00 79.62 73 ALA A O 1
ATOM 562 N N . TYR A 1 74 ? 19.658 -0.758 -11.770 1.00 84.69 74 TYR A N 1
ATOM 563 C CA . TYR A 1 74 ? 19.993 -1.134 -10.398 1.00 84.69 74 TYR A CA 1
ATOM 564 C C . TYR A 1 74 ? 19.571 -0.064 -9.377 1.00 84.69 74 TYR A C 1
ATOM 566 O O . TYR A 1 74 ? 18.935 -0.374 -8.372 1.00 84.69 74 TYR A O 1
ATOM 574 N N . ASN A 1 75 ? 19.857 1.213 -9.652 1.00 86.69 75 ASN A N 1
ATOM 575 C CA . ASN A 1 75 ? 19.466 2.316 -8.768 1.00 86.69 75 ASN A CA 1
ATOM 576 C C . ASN A 1 75 ? 17.941 2.465 -8.646 1.00 86.69 75 ASN A C 1
ATOM 578 O O . ASN A 1 75 ? 17.449 2.807 -7.574 1.00 86.69 75 ASN A O 1
ATOM 582 N N . ILE A 1 76 ? 17.198 2.230 -9.732 1.00 83.12 76 ILE A N 1
ATOM 583 C CA . ILE A 1 76 ? 15.731 2.254 -9.726 1.00 83.12 76 ILE A CA 1
ATOM 584 C C . ILE A 1 76 ? 15.186 1.097 -8.883 1.00 83.12 76 ILE A C 1
ATOM 586 O O . ILE A 1 76 ? 14.321 1.336 -8.047 1.00 83.12 76 ILE A O 1
ATOM 590 N N . SER A 1 77 ? 15.732 -0.116 -9.032 1.00 83.56 77 SER A N 1
ATOM 591 C CA . SER A 1 77 ? 15.367 -1.265 -8.190 1.00 83.56 77 SER A CA 1
ATOM 592 C C . SER A 1 77 ? 15.575 -0.953 -6.708 1.00 83.56 77 SER A C 1
ATOM 594 O O . SER A 1 77 ? 14.649 -1.084 -5.915 1.00 83.56 77 SER A O 1
ATOM 596 N N . GLN A 1 78 ? 16.747 -0.426 -6.338 1.00 87.38 78 GLN A N 1
ATOM 597 C CA . GLN A 1 78 ? 17.012 -0.027 -4.953 1.00 87.38 78 GLN A CA 1
ATOM 598 C C . GLN A 1 78 ? 16.063 1.068 -4.451 1.00 87.38 78 GLN A C 1
ATOM 600 O O . GLN A 1 78 ? 15.682 1.076 -3.280 1.00 87.38 78 GLN A O 1
ATOM 605 N N . ALA A 1 79 ? 15.694 2.017 -5.315 1.00 85.06 79 ALA A N 1
ATOM 606 C CA . ALA A 1 79 ? 14.741 3.061 -4.961 1.00 85.06 79 ALA A CA 1
ATOM 607 C C . ALA A 1 79 ? 13.335 2.489 -4.714 1.00 85.06 79 ALA A C 1
ATOM 609 O O . ALA A 1 79 ? 12.653 2.966 -3.805 1.00 85.06 79 ALA A O 1
ATOM 610 N N . PHE A 1 80 ? 12.920 1.465 -5.470 1.00 82.88 80 PHE A N 1
ATOM 611 C CA . PHE A 1 80 ? 11.667 0.750 -5.229 1.00 82.88 80 PHE A CA 1
ATOM 612 C C . PHE A 1 80 ? 11.685 -0.011 -3.909 1.00 82.88 80 PHE A C 1
ATOM 614 O O . PHE A 1 80 ? 10.776 0.193 -3.105 1.00 82.88 80 PHE A O 1
ATOM 621 N N . ASP A 1 81 ? 12.746 -0.769 -3.631 1.00 83.56 81 ASP A N 1
ATOM 622 C CA . ASP A 1 81 ? 12.898 -1.490 -2.361 1.00 83.56 81 ASP A CA 1
ATOM 623 C C . ASP A 1 81 ? 12.843 -0.526 -1.167 1.00 83.56 81 ASP A C 1
ATOM 625 O O . ASP A 1 81 ? 12.157 -0.762 -0.170 1.00 83.56 81 ASP A O 1
ATOM 629 N N . HIS A 1 82 ? 13.526 0.617 -1.282 1.00 88.06 82 HIS A N 1
ATOM 630 C CA . HIS A 1 82 ? 13.516 1.643 -0.245 1.00 88.06 82 HIS A CA 1
ATOM 631 C C . HIS A 1 82 ? 12.134 2.287 -0.071 1.00 88.06 82 HIS A C 1
ATOM 633 O O . HIS A 1 82 ? 11.711 2.553 1.056 1.00 88.06 82 HIS A O 1
ATOM 639 N N . CYS A 1 83 ? 11.420 2.538 -1.172 1.00 82.06 83 CYS A N 1
ATOM 640 C CA . CYS A 1 83 ? 10.069 3.086 -1.134 1.00 82.06 83 CYS A CA 1
ATOM 641 C C . CYS A 1 83 ? 9.096 2.111 -0.464 1.00 82.06 83 CYS A C 1
ATOM 643 O O . CYS A 1 83 ? 8.342 2.529 0.415 1.00 82.06 83 CYS A O 1
ATOM 645 N N . GLN A 1 84 ? 9.167 0.823 -0.809 1.00 83.75 84 GLN A N 1
ATOM 646 C CA . GLN A 1 84 ? 8.361 -0.226 -0.191 1.00 83.75 84 GLN A CA 1
ATOM 647 C C . GLN A 1 84 ? 8.597 -0.291 1.324 1.00 83.75 84 GLN A C 1
ATOM 649 O O . GLN A 1 84 ? 7.651 -0.159 2.100 1.00 83.75 84 GLN A O 1
ATOM 654 N N . GLN A 1 85 ? 9.857 -0.392 1.758 1.00 88.62 85 GLN A N 1
ATOM 655 C CA . GLN A 1 85 ? 10.202 -0.422 3.185 1.00 88.62 85 GLN A CA 1
ATOM 656 C C . GLN A 1 85 ? 9.753 0.848 3.920 1.00 88.62 85 GLN A C 1
ATOM 658 O O . GLN A 1 85 ? 9.280 0.787 5.059 1.00 88.62 85 GLN A O 1
ATOM 663 N N . GLY A 1 86 ? 9.892 2.014 3.282 1.00 87.44 86 GLY A N 1
ATOM 664 C CA . GLY A 1 86 ? 9.452 3.293 3.834 1.00 87.44 86 GLY A CA 1
ATOM 665 C C . GLY A 1 86 ? 7.938 3.353 4.038 1.00 87.44 86 GLY A C 1
ATOM 666 O O . GLY A 1 86 ? 7.483 3.813 5.088 1.00 87.44 86 GLY A O 1
ATOM 667 N N . LEU A 1 87 ? 7.167 2.849 3.072 1.00 80.12 87 LEU A N 1
ATOM 668 C CA . LEU A 1 87 ? 5.712 2.752 3.164 1.00 80.12 87 LEU A CA 1
ATOM 669 C C . LEU A 1 87 ? 5.299 1.795 4.283 1.00 80.12 87 LEU A C 1
ATOM 671 O O . LEU A 1 87 ? 4.560 2.212 5.171 1.00 80.12 87 LEU A O 1
ATOM 675 N N . GLU A 1 88 ? 5.832 0.572 4.313 1.00 83.81 88 GLU A N 1
ATOM 676 C CA . GLU A 1 88 ? 5.559 -0.422 5.366 1.00 83.81 88 GLU A CA 1
ATOM 677 C C . GLU A 1 88 ? 5.871 0.124 6.768 1.00 83.81 88 GLU A C 1
ATOM 679 O O . GLU A 1 88 ? 5.071 -0.012 7.702 1.00 83.81 88 GLU A O 1
ATOM 684 N N . THR A 1 89 ? 7.003 0.818 6.909 1.00 89.06 89 THR A N 1
ATOM 685 C CA . THR A 1 89 ? 7.400 1.465 8.165 1.00 89.06 89 THR A CA 1
ATOM 686 C C . THR A 1 89 ? 6.426 2.577 8.555 1.00 89.06 89 THR A C 1
ATOM 688 O O . THR A 1 89 ? 6.088 2.709 9.731 1.00 89.06 89 THR A O 1
ATOM 691 N N . ALA A 1 90 ? 5.944 3.371 7.595 1.00 81.62 90 ALA A N 1
ATOM 692 C CA . ALA A 1 90 ? 4.970 4.428 7.853 1.00 81.62 90 ALA A CA 1
ATOM 693 C C . ALA A 1 90 ? 3.608 3.865 8.292 1.00 81.62 90 ALA A C 1
ATOM 695 O O . ALA A 1 90 ? 3.037 4.375 9.259 1.00 81.62 90 ALA A O 1
ATOM 696 N N . VAL A 1 91 ? 3.121 2.790 7.651 1.00 82.94 91 VAL A N 1
ATOM 697 C CA . VAL A 1 91 ? 1.880 2.091 8.049 1.00 82.94 91 VAL A CA 1
ATOM 698 C C . VAL A 1 91 ? 2.000 1.588 9.479 1.00 82.94 91 VAL A C 1
ATOM 700 O O . VAL A 1 91 ? 1.192 1.922 10.347 1.00 82.94 91 VAL A O 1
ATOM 703 N N . THR A 1 92 ? 3.063 0.826 9.732 1.00 84.44 92 THR A N 1
ATOM 704 C CA . THR A 1 92 ? 3.355 0.223 11.033 1.00 84.44 92 THR A CA 1
ATOM 705 C C . THR A 1 92 ? 3.500 1.304 12.101 1.00 84.44 92 THR A C 1
ATOM 707 O O . THR A 1 92 ? 2.970 1.179 13.204 1.00 84.44 92 THR A O 1
ATOM 710 N N . GLY A 1 93 ? 4.148 2.417 11.751 1.00 86.00 93 GLY A N 1
ATOM 711 C CA . GLY A 1 93 ? 4.292 3.588 12.602 1.00 86.00 93 GLY A CA 1
ATOM 712 C C . GLY A 1 93 ? 2.963 4.267 12.931 1.00 86.00 93 GLY A C 1
ATOM 713 O O . GLY A 1 93 ? 2.754 4.629 14.084 1.00 86.00 93 GLY A O 1
ATOM 714 N N . MET A 1 94 ? 2.045 4.431 11.976 1.00 80.88 94 MET A N 1
ATOM 715 C CA . MET A 1 94 ? 0.714 4.986 12.259 1.00 80.88 94 MET A CA 1
ATOM 716 C C . MET A 1 94 ? -0.091 4.085 13.198 1.00 80.88 94 MET A C 1
ATOM 718 O O . MET A 1 94 ? -0.684 4.577 14.161 1.00 80.88 94 MET A O 1
ATOM 722 N N . VAL A 1 95 ? -0.080 2.773 12.959 1.00 80.50 95 VAL A N 1
ATOM 723 C CA . VAL A 1 95 ? -0.796 1.811 13.804 1.00 80.50 95 VAL A CA 1
ATOM 724 C C . VAL A 1 95 ? -0.225 1.822 15.223 1.00 80.50 95 VAL A C 1
ATOM 726 O O . VAL A 1 95 ? -0.958 2.084 16.177 1.00 80.50 95 VAL A O 1
ATOM 729 N N . HIS A 1 96 ? 1.085 1.627 15.379 1.00 84.44 96 HIS A N 1
ATOM 730 C CA . HIS A 1 96 ? 1.695 1.484 16.702 1.00 84.44 96 HIS A CA 1
ATOM 731 C C . HIS A 1 96 ? 1.891 2.792 17.466 1.00 84.44 96 HIS A C 1
ATOM 733 O O . HIS A 1 96 ? 1.826 2.774 18.691 1.00 84.44 96 HIS A O 1
ATOM 739 N N . ASN A 1 97 ? 2.129 3.920 16.793 1.00 84.75 97 ASN A N 1
ATOM 740 C CA . ASN A 1 97 ? 2.400 5.182 17.490 1.00 84.75 97 ASN A CA 1
ATOM 741 C C . ASN A 1 97 ? 1.148 6.038 17.695 1.00 84.75 97 ASN A C 1
ATOM 743 O O . ASN A 1 97 ? 1.173 6.944 18.527 1.00 84.75 97 ASN A O 1
ATOM 747 N N . VAL A 1 98 ? 0.074 5.800 16.934 1.00 82.19 98 VAL A N 1
ATOM 748 C CA . VAL A 1 98 ? -1.140 6.627 16.994 1.00 82.19 98 VAL A CA 1
ATOM 749 C C . VAL A 1 98 ? -2.358 5.803 17.384 1.00 82.19 98 VAL A C 1
ATOM 751 O O . VAL A 1 98 ? -3.006 6.132 18.374 1.00 82.19 98 VAL A O 1
ATOM 754 N N . ALA A 1 99 ? -2.679 4.741 16.641 1.00 78.88 99 ALA A N 1
ATOM 755 C CA . ALA A 1 99 ? -3.922 4.001 16.861 1.00 78.88 99 ALA A CA 1
ATOM 756 C C . ALA A 1 99 ? -3.904 3.188 18.166 1.00 78.88 99 ALA A C 1
ATOM 758 O O . ALA A 1 99 ? -4.815 3.333 18.982 1.00 78.88 99 ALA A O 1
ATOM 759 N N . VAL A 1 100 ? -2.853 2.390 18.380 1.00 82.62 100 VAL A N 1
ATOM 760 C CA . VAL A 1 100 ? -2.703 1.529 19.566 1.00 82.62 100 VAL A CA 1
ATOM 761 C C . VAL A 1 100 ? -2.655 2.341 20.868 1.00 82.62 100 VAL A C 1
AT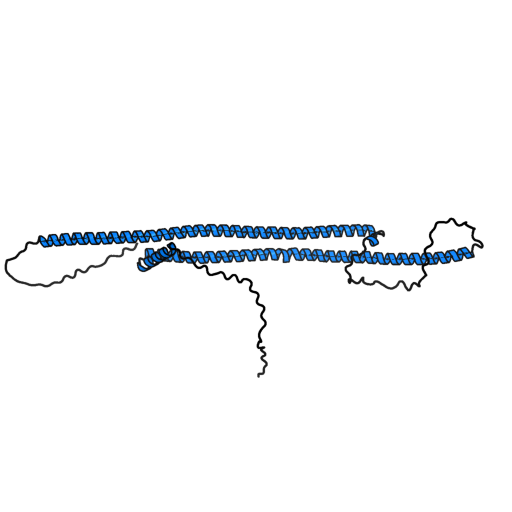OM 763 O O . VAL A 1 100 ? -3.478 2.078 21.736 1.00 82.62 100 VAL A O 1
ATOM 766 N N . PRO A 1 101 ? -1.826 3.395 21.020 1.00 88.56 101 PRO A N 1
ATOM 767 C CA . PRO A 1 101 ? -1.731 4.106 22.295 1.00 88.56 101 PRO A CA 1
ATOM 768 C C . PRO A 1 101 ? -3.028 4.825 22.668 1.00 88.56 101 PRO A C 1
ATOM 770 O O . PRO A 1 101 ? -3.398 4.885 23.840 1.00 88.56 101 PRO A O 1
ATOM 773 N N . VAL A 1 102 ? -3.738 5.375 21.676 1.00 85.12 102 VAL A N 1
ATOM 774 C CA . VAL A 1 102 ? -5.045 6.001 21.904 1.00 85.12 102 VAL A CA 1
ATOM 775 C C . VAL A 1 102 ? -6.048 4.950 22.369 1.00 85.12 102 VAL A C 1
ATOM 777 O O . VAL A 1 102 ? -6.744 5.180 23.356 1.00 85.12 102 VAL A O 1
ATOM 780 N N . HIS A 1 103 ? -6.108 3.804 21.691 1.00 84.50 103 HIS A N 1
ATOM 781 C CA . HIS A 1 103 ? -6.992 2.697 22.050 1.00 84.50 103 HIS A CA 1
ATOM 782 C C . HIS A 1 103 ? -6.699 2.150 23.453 1.00 84.50 103 HIS A C 1
ATOM 784 O O . HIS A 1 103 ? -7.623 2.106 24.266 1.00 84.50 103 HIS A O 1
ATOM 790 N N . ASP A 1 104 ? -5.433 1.874 23.769 1.00 87.44 104 ASP A N 1
ATOM 791 C CA . ASP A 1 104 ? -4.991 1.387 25.079 1.00 87.44 104 ASP A CA 1
ATOM 792 C C . ASP A 1 104 ? -5.376 2.365 26.198 1.00 87.44 104 ASP A C 1
ATOM 794 O O . ASP A 1 104 ? -5.913 1.957 27.226 1.00 87.44 104 ASP A O 1
ATOM 798 N N . THR A 1 105 ? -5.192 3.674 25.978 1.00 89.56 105 THR A N 1
ATOM 799 C CA . THR A 1 105 ? -5.557 4.707 26.966 1.00 89.56 105 THR A CA 1
ATOM 800 C C . THR A 1 105 ? -7.061 4.701 27.258 1.00 89.56 105 THR A C 1
ATOM 802 O O . THR A 1 105 ? -7.488 4.796 28.413 1.00 89.56 105 THR A O 1
ATOM 805 N N . TRP A 1 106 ? -7.893 4.597 26.215 1.00 85.38 106 TRP A N 1
ATOM 806 C CA . TRP A 1 106 ? -9.345 4.518 26.386 1.00 85.38 106 TRP A CA 1
ATOM 807 C C . TRP A 1 106 ? -9.769 3.209 27.047 1.00 85.38 106 TRP A C 1
ATOM 809 O O . TRP A 1 106 ? -10.673 3.223 27.883 1.00 85.38 106 TRP A O 1
ATOM 819 N N . GLN A 1 107 ? -9.125 2.097 26.693 1.00 87.50 107 GLN A N 1
ATOM 820 C CA . GLN A 1 107 ? -9.402 0.793 27.273 1.00 87.50 107 GLN A CA 1
ATOM 821 C C . GLN A 1 107 ? -9.050 0.759 28.764 1.00 87.50 107 GLN A C 1
ATOM 823 O O . GLN A 1 107 ? -9.915 0.422 29.568 1.00 87.50 107 GLN A O 1
ATOM 828 N N . GLU A 1 108 ? -7.856 1.204 29.157 1.00 90.00 108 GLU A N 1
ATOM 829 C CA . GLU A 1 108 ? -7.433 1.262 30.562 1.00 90.00 108 GLU A CA 1
ATOM 830 C C . GLU A 1 108 ? -8.372 2.143 31.401 1.00 90.00 108 GLU A C 1
ATOM 832 O O . GLU A 1 108 ? -8.817 1.756 32.489 1.00 90.00 108 GLU A O 1
ATOM 837 N N . SER A 1 109 ? -8.739 3.322 30.882 1.00 88.62 109 SER A N 1
ATOM 838 C CA . SER A 1 109 ? -9.662 4.223 31.576 1.00 88.62 109 SER A CA 1
ATOM 839 C C . SER A 1 109 ? -11.040 3.594 31.785 1.00 88.62 109 SER A C 1
ATOM 841 O O . SER A 1 109 ? -11.672 3.842 32.817 1.00 88.62 109 SER A O 1
ATOM 843 N N . LEU A 1 110 ? -11.527 2.816 30.818 1.00 86.06 110 LEU A N 1
ATOM 844 C CA . LEU A 1 110 ? -12.834 2.169 30.892 1.00 86.06 110 LEU A CA 1
ATOM 845 C C . LEU A 1 110 ? -12.815 0.916 31.760 1.00 86.06 110 LEU A C 1
ATOM 847 O O . LEU A 1 110 ? -13.745 0.738 32.541 1.00 86.06 110 LEU A O 1
ATOM 851 N N . GLU A 1 111 ? -11.756 0.108 31.706 1.00 87.88 111 GLU A N 1
ATOM 852 C CA . GLU A 1 111 ? -11.558 -1.033 32.607 1.00 87.88 111 GLU A CA 1
ATOM 853 C C . GLU A 1 111 ? -11.487 -0.575 34.071 1.00 87.88 111 GLU A C 1
ATOM 855 O O . GLU A 1 111 ? -12.107 -1.176 34.953 1.00 87.88 111 GLU A O 1
ATOM 860 N N . THR A 1 112 ? -10.806 0.546 34.332 1.00 89.00 112 THR A N 1
ATOM 861 C CA . THR A 1 112 ? -10.748 1.161 35.667 1.00 89.00 112 THR A CA 1
ATOM 862 C C . THR A 1 112 ? -12.135 1.609 36.132 1.00 89.00 112 THR A C 1
ATOM 864 O O . THR A 1 112 ? -12.563 1.279 37.240 1.00 89.00 112 THR A O 1
ATOM 867 N N . LEU A 1 113 ? -12.875 2.315 35.270 1.00 87.50 113 LEU A N 1
ATOM 868 C CA . LEU A 1 113 ? -14.234 2.766 35.571 1.00 87.50 113 LEU A CA 1
ATOM 869 C C . LEU A 1 113 ? -15.193 1.584 35.798 1.00 87.50 113 LEU A C 1
ATOM 871 O O . LEU A 1 113 ? -16.009 1.617 36.721 1.00 87.50 113 LEU A O 1
ATOM 875 N N . GLU A 1 114 ? -15.093 0.532 34.984 1.00 86.81 114 GLU A N 1
ATOM 876 C CA . GLU A 1 114 ? -15.880 -0.695 35.121 1.00 86.81 114 GLU A CA 1
ATOM 877 C C . GLU A 1 114 ? -15.579 -1.402 36.448 1.00 86.81 114 GLU A C 1
ATOM 879 O O . GLU A 1 114 ? -16.513 -1.782 37.163 1.00 86.81 114 GLU A O 1
ATOM 884 N N . SER A 1 115 ? -14.300 -1.516 36.818 1.00 86.62 115 SER A N 1
ATOM 885 C CA . SER A 1 115 ? -13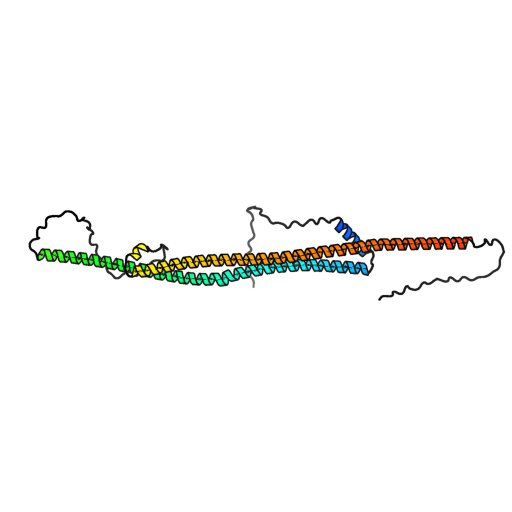.872 -2.073 38.105 1.00 86.62 115 SER A CA 1
ATOM 886 C C . SER A 1 115 ? -14.452 -1.279 39.279 1.00 86.62 115 SER A C 1
ATOM 888 O O . SER A 1 115 ? -15.043 -1.858 40.195 1.00 86.62 115 SER A O 1
ATOM 890 N N . ASP A 1 116 ? -14.384 0.053 39.234 1.00 86.88 116 ASP A N 1
ATOM 891 C CA . ASP A 1 116 ? -14.891 0.923 40.297 1.00 86.88 116 ASP A CA 1
ATOM 892 C C . ASP A 1 116 ? -16.416 0.844 40.459 1.00 86.88 116 ASP A C 1
ATOM 894 O O . ASP A 1 116 ? -16.929 0.745 41.586 1.00 86.88 116 ASP A O 1
ATOM 898 N N . ILE A 1 117 ? -17.160 0.842 39.347 1.00 85.38 117 ILE A N 1
ATOM 899 C CA . ILE A 1 117 ? -18.620 0.676 39.362 1.00 85.38 117 ILE A CA 1
ATOM 900 C C . ILE A 1 117 ? -18.983 -0.709 39.903 1.00 85.38 117 ILE A C 1
ATOM 902 O O . ILE A 1 117 ? -19.826 -0.820 40.798 1.00 85.38 117 ILE A O 1
ATOM 906 N N . THR A 1 118 ? -18.311 -1.755 39.423 1.00 85.75 118 THR A N 1
ATOM 907 C CA . THR A 1 118 ? -18.528 -3.139 39.855 1.00 85.75 118 THR A CA 1
ATOM 908 C C . THR A 1 118 ? -18.288 -3.299 41.353 1.00 85.75 118 THR A C 1
ATOM 910 O O . THR A 1 118 ? -19.168 -3.770 42.080 1.00 85.75 118 THR A O 1
ATOM 913 N N . ARG A 1 119 ? -17.144 -2.817 41.848 1.00 86.88 119 ARG A N 1
ATOM 914 C CA . ARG A 1 119 ? -16.785 -2.831 43.271 1.00 86.88 119 ARG A CA 1
ATOM 915 C C . ARG A 1 119 ? -17.832 -2.110 44.118 1.00 86.88 119 ARG A C 1
ATOM 917 O O . ARG A 1 119 ? -18.234 -2.601 45.174 1.00 86.88 119 ARG A O 1
ATOM 924 N N . THR A 1 120 ? -18.321 -0.965 43.641 1.00 86.50 120 THR A N 1
ATOM 925 C CA . THR A 1 120 ? -19.349 -0.175 44.332 1.00 86.50 120 THR A CA 1
ATOM 926 C C . THR A 1 120 ? -20.691 -0.910 44.396 1.00 86.50 120 THR A C 1
ATOM 928 O O . THR A 1 120 ? -21.344 -0.908 45.444 1.00 86.50 120 THR A O 1
ATOM 931 N N . LEU A 1 121 ? -21.110 -1.560 43.306 1.00 83.38 121 LEU A N 1
ATOM 932 C CA . LEU A 1 121 ? -22.354 -2.332 43.247 1.00 83.38 121 LEU A CA 1
ATOM 933 C C . LEU A 1 121 ? -22.308 -3.547 44.180 1.00 83.38 121 LEU A C 1
ATOM 935 O O . LEU A 1 121 ? -23.235 -3.733 44.973 1.00 83.38 121 LEU A O 1
ATOM 939 N N . VAL A 1 122 ? -21.217 -4.318 44.139 1.00 85.31 122 VAL A N 1
ATOM 940 C CA . VAL A 1 122 ? -21.012 -5.495 44.999 1.00 85.31 122 VAL A CA 1
ATOM 941 C C . VAL A 1 122 ? -20.967 -5.086 46.472 1.00 85.31 122 VAL A C 1
ATOM 943 O O . VAL A 1 122 ? -21.745 -5.600 47.275 1.00 85.31 122 VAL A O 1
ATOM 946 N N . SER A 1 123 ? -20.165 -4.076 46.828 1.00 86.00 123 SER A N 1
ATOM 947 C CA . SER A 1 123 ? -20.061 -3.598 48.215 1.00 86.00 123 SER A CA 1
ATOM 948 C C . SER A 1 123 ? -21.396 -3.083 48.772 1.00 86.00 123 SER A C 1
ATOM 950 O O . SER A 1 123 ? -21.724 -3.304 49.941 1.00 86.00 123 SER A O 1
ATOM 952 N N . ASN A 1 124 ? -22.195 -2.391 47.954 1.00 84.88 124 ASN A N 1
ATOM 953 C CA . ASN A 1 124 ? -23.524 -1.941 48.371 1.00 84.88 124 ASN A CA 1
ATOM 954 C C . ASN A 1 124 ? -24.497 -3.110 48.565 1.00 84.88 124 ASN A C 1
ATOM 956 O O . ASN A 1 124 ? -25.333 -3.068 49.471 1.00 84.88 124 ASN A O 1
ATOM 960 N N . HIS A 1 125 ? -24.403 -4.145 47.731 1.00 83.81 125 HIS A N 1
ATOM 961 C CA . HIS A 1 125 ? -25.218 -5.343 47.872 1.00 83.81 125 HIS A CA 1
ATOM 962 C C . HIS A 1 125 ? -24.889 -6.113 49.154 1.00 83.81 125 HIS A C 1
ATOM 964 O O . HIS A 1 125 ? -25.804 -6.441 49.907 1.00 83.81 125 HIS A O 1
ATOM 970 N N . GLU A 1 126 ? -23.606 -6.309 49.460 1.00 85.25 126 GLU A N 1
ATOM 971 C CA . GLU A 1 126 ? -23.163 -6.941 50.710 1.00 85.25 126 GLU A CA 1
ATOM 972 C C . GLU A 1 126 ? -23.669 -6.184 51.944 1.00 85.25 126 GLU A C 1
ATOM 974 O O . GLU A 1 126 ? -24.278 -6.778 52.837 1.00 85.25 126 GLU A O 1
ATOM 979 N N . ARG A 1 127 ? -23.508 -4.852 51.969 1.00 85.44 127 ARG A N 1
ATOM 980 C CA . ARG A 1 127 ? -24.032 -4.005 53.056 1.00 85.44 127 ARG A CA 1
ATOM 981 C C . ARG A 1 127 ? -25.542 -4.148 53.226 1.00 85.44 127 ARG A C 1
ATOM 983 O O . ARG A 1 127 ? -26.044 -4.169 54.349 1.00 85.44 127 ARG A O 1
ATOM 990 N N . ARG A 1 128 ? -26.280 -4.261 52.121 1.00 83.44 128 ARG A N 1
ATOM 991 C CA . ARG A 1 128 ? -27.729 -4.478 52.158 1.00 83.44 128 ARG A CA 1
ATOM 992 C C . ARG A 1 128 ? -28.089 -5.862 52.698 1.00 83.44 128 ARG A C 1
ATOM 994 O O . ARG A 1 128 ? -29.008 -5.942 53.508 1.00 83.44 128 ARG A O 1
ATOM 1001 N N . GLN A 1 129 ? -27.396 -6.924 52.288 1.00 85.00 129 GLN A N 1
ATOM 1002 C CA . GLN A 1 129 ? -27.639 -8.265 52.832 1.00 85.00 129 GLN A CA 1
ATOM 1003 C C . GLN A 1 129 ? -27.417 -8.299 54.348 1.00 85.00 129 GLN A C 1
ATOM 1005 O O . GLN A 1 129 ? -28.251 -8.823 55.082 1.00 85.00 129 GLN A O 1
ATOM 1010 N N . GLN A 1 130 ? -26.349 -7.661 54.831 1.00 87.38 130 GLN A N 1
ATOM 1011 C CA . GLN A 1 130 ? -26.080 -7.548 56.267 1.00 87.38 130 GLN A CA 1
ATOM 1012 C C . GLN A 1 130 ? -27.203 -6.812 57.013 1.00 87.38 130 GLN A C 1
ATOM 1014 O O . GLN A 1 130 ? -27.617 -7.248 58.086 1.00 87.38 130 GLN A O 1
ATOM 1019 N N . LEU A 1 131 ? -27.733 -5.725 56.440 1.00 89.50 131 LEU A N 1
ATOM 1020 C CA . LEU A 1 131 ? -28.862 -4.995 57.021 1.00 89.50 131 LEU A CA 1
ATOM 1021 C C . LEU A 1 131 ? -30.130 -5.860 57.094 1.00 89.50 131 LEU A C 1
ATOM 1023 O O . LEU A 1 131 ? -30.828 -5.822 58.104 1.00 89.50 131 LEU A O 1
ATOM 1027 N N . LEU A 1 132 ? -30.428 -6.632 56.043 1.00 87.75 132 LEU A N 1
ATOM 1028 C CA . LEU A 1 132 ? -31.585 -7.534 56.019 1.00 87.75 132 LEU A CA 1
ATOM 1029 C C . LEU A 1 132 ? -31.480 -8.599 57.112 1.00 87.75 132 LEU A C 1
ATOM 1031 O O . LEU A 1 132 ? -32.417 -8.752 57.890 1.00 87.75 132 LEU A O 1
ATOM 1035 N N . LEU A 1 133 ? -30.316 -9.240 57.249 1.00 89.88 133 LEU A N 1
ATOM 1036 C CA . LEU A 1 133 ? -30.067 -10.218 58.312 1.00 89.88 133 LEU A CA 1
ATOM 1037 C C . LEU A 1 133 ? -30.217 -9.600 59.710 1.00 89.88 133 LEU A C 1
ATOM 1039 O O . LEU A 1 133 ? -30.815 -10.203 60.601 1.00 89.88 133 LEU A O 1
ATOM 1043 N N . ALA A 1 134 ? -29.713 -8.378 59.912 1.00 89.38 134 ALA A N 1
ATOM 1044 C CA . ALA A 1 134 ? -29.859 -7.668 61.181 1.00 89.38 134 ALA A CA 1
ATOM 1045 C C . ALA A 1 134 ? -31.328 -7.322 61.490 1.00 89.38 134 ALA A C 1
ATOM 1047 O O . ALA A 1 134 ? -31.765 -7.446 62.637 1.00 89.38 134 ALA A O 1
ATOM 1048 N N . LEU A 1 135 ? -32.102 -6.919 60.477 1.00 90.25 135 LEU A N 1
ATOM 1049 C CA . LEU A 1 135 ? -33.534 -6.654 60.612 1.00 90.25 135 LEU A CA 1
ATOM 1050 C C . LEU A 1 135 ? -34.315 -7.929 60.941 1.00 90.25 135 LEU A C 1
ATOM 1052 O O . LEU A 1 135 ? -35.120 -7.903 61.869 1.00 90.25 135 LEU A O 1
ATOM 1056 N N . GLU A 1 136 ? -34.051 -9.039 60.254 1.00 92.69 136 GLU A N 1
ATOM 1057 C CA . GLU A 1 136 ? -34.681 -10.338 60.524 1.00 92.69 136 GLU A CA 1
ATOM 1058 C C . GLU A 1 136 ? -34.381 -10.822 61.946 1.00 92.69 136 GLU A C 1
ATOM 1060 O O . GLU A 1 136 ? -35.299 -11.188 62.683 1.00 92.69 136 GLU A O 1
ATOM 1065 N N . ALA A 1 137 ? -33.119 -10.728 62.378 1.00 91.25 137 ALA A N 1
ATOM 1066 C CA . ALA A 1 137 ? -32.723 -11.047 63.746 1.00 91.25 137 ALA A CA 1
ATOM 1067 C C . ALA A 1 137 ? -33.445 -10.157 64.772 1.00 91.25 137 ALA A C 1
ATOM 1069 O O . ALA A 1 137 ? -33.950 -10.648 65.785 1.00 91.25 137 ALA A O 1
ATOM 1070 N N . SER A 1 138 ? -33.545 -8.850 64.502 1.00 90.75 138 SER A N 1
ATOM 1071 C CA . SER A 1 138 ? -34.262 -7.913 65.374 1.00 90.75 138 SER A CA 1
ATOM 1072 C C . SER A 1 138 ? -35.767 -8.202 65.437 1.00 90.75 138 SER A C 1
ATOM 1074 O O . SER A 1 138 ? -36.362 -8.138 66.514 1.00 90.75 138 SER A O 1
ATOM 1076 N N . HIS A 1 139 ? -36.380 -8.580 64.310 1.00 91.75 139 HIS A N 1
ATOM 1077 C CA . HIS A 1 139 ? -37.794 -8.927 64.228 1.00 91.75 139 HIS A CA 1
ATOM 1078 C C . HIS A 1 139 ? -38.096 -10.212 64.999 1.00 91.75 139 HIS A C 1
ATOM 1080 O O . HIS A 1 139 ? -39.025 -10.230 65.805 1.00 91.75 139 HIS A O 1
ATOM 1086 N N . ALA A 1 140 ? -37.273 -11.251 64.832 1.00 90.88 140 ALA A N 1
ATOM 1087 C CA . ALA A 1 140 ? -37.391 -12.495 65.586 1.00 90.88 140 ALA A CA 1
ATOM 1088 C C . ALA A 1 140 ? -37.261 -12.251 67.100 1.00 90.88 140 ALA A C 1
ATOM 1090 O O . ALA A 1 140 ? -38.068 -12.751 67.889 1.00 90.88 140 ALA A 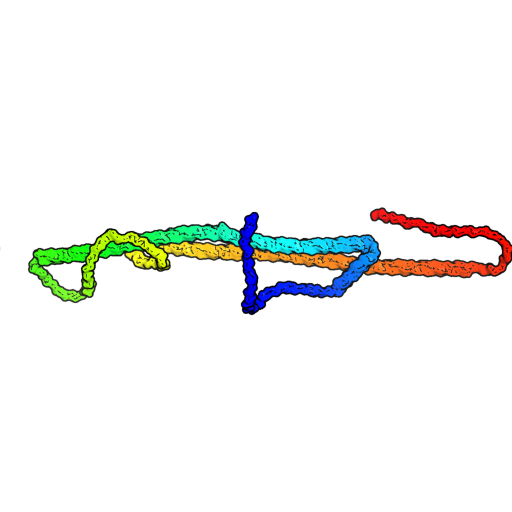O 1
ATOM 1091 N N . ALA A 1 141 ? -36.296 -11.422 67.516 1.00 90.31 141 ALA A N 1
ATOM 1092 C CA . ALA A 1 141 ? -36.133 -11.034 68.915 1.00 90.31 141 ALA A CA 1
ATOM 1093 C C . ALA A 1 141 ? -37.369 -10.293 69.455 1.00 90.31 141 ALA A C 1
ATOM 1095 O O . ALA A 1 141 ? -37.863 -10.617 70.538 1.00 90.31 141 ALA A O 1
ATOM 1096 N N . TRP A 1 142 ? -37.906 -9.339 68.689 1.00 93.56 142 TRP A N 1
ATOM 1097 C CA . TRP A 1 142 ? -39.137 -8.632 69.042 1.00 93.56 142 TRP A CA 1
ATOM 1098 C C . TRP A 1 142 ? -40.336 -9.582 69.143 1.00 93.56 142 TRP A C 1
ATOM 1100 O O . TRP A 1 142 ? -41.085 -9.518 70.113 1.00 93.56 142 TRP A O 1
ATOM 1110 N N . GLN A 1 143 ? -40.501 -10.506 68.197 1.00 93.25 143 GLN A N 1
ATOM 1111 C CA . GLN A 1 143 ? -41.616 -11.452 68.158 1.00 93.25 143 GLN A CA 1
ATOM 1112 C C . GLN A 1 143 ? -41.591 -12.425 69.348 1.00 93.25 143 GLN A C 1
ATOM 1114 O O . GLN A 1 143 ? -42.634 -12.715 69.942 1.00 93.25 143 GLN A O 1
ATOM 1119 N N . MET A 1 144 ? -40.401 -12.871 69.763 1.00 91.06 144 MET A N 1
ATOM 1120 C CA . MET A 1 144 ? -40.203 -13.663 70.984 1.00 91.06 144 MET A CA 1
ATOM 1121 C C . MET A 1 144 ? -40.578 -12.876 72.249 1.00 91.06 144 MET A C 1
ATOM 1123 O O . MET A 1 144 ? -41.249 -13.398 73.141 1.00 91.06 144 MET A O 1
ATOM 1127 N N . GLN A 1 145 ? -40.189 -11.602 72.335 1.00 89.88 145 GLN A N 1
ATOM 1128 C CA . GLN A 1 145 ? -40.557 -10.744 73.466 1.00 89.88 145 GLN A CA 1
ATOM 1129 C C . GLN A 1 145 ? -42.058 -10.435 73.490 1.00 89.88 145 GLN A C 1
ATOM 1131 O O . GLN A 1 145 ? -42.685 -10.501 74.548 1.00 89.88 145 GLN A O 1
ATOM 1136 N N . TYR A 1 146 ? -42.644 -10.142 72.330 1.00 88.56 146 TYR A N 1
ATOM 1137 C CA . TYR A 1 146 ? -44.065 -9.864 72.170 1.00 88.56 146 TYR A CA 1
ATOM 1138 C C . TYR A 1 146 ? -44.918 -11.072 72.562 1.00 88.56 146 TYR A C 1
ATOM 1140 O O . TYR A 1 146 ? -45.800 -10.941 73.404 1.00 88.56 146 TYR A O 1
ATOM 1148 N N . SER A 1 147 ? -44.622 -12.260 72.027 1.00 87.81 147 SER A N 1
ATOM 1149 C CA . SER A 1 147 ? -45.339 -13.497 72.373 1.00 87.81 147 SER A CA 1
ATOM 1150 C C . SER A 1 147 ? -45.234 -13.833 73.865 1.00 87.81 147 SER A C 1
ATOM 1152 O O . SER A 1 147 ? -46.242 -14.171 74.488 1.00 87.81 147 SER A O 1
ATOM 1154 N N . SER A 1 148 ? -44.056 -13.647 74.472 1.00 87.00 148 SER A N 1
ATOM 1155 C CA . SER A 1 148 ? -43.857 -13.780 75.923 1.00 87.00 148 SER A CA 1
ATOM 1156 C C . SER A 1 148 ? -44.727 -12.805 76.724 1.00 87.00 148 SER A C 1
ATOM 1158 O O . SER A 1 148 ? -45.323 -13.182 77.733 1.00 87.00 148 SER A O 1
ATOM 1160 N N . LEU A 1 149 ? -44.828 -11.550 76.281 1.00 85.50 149 LEU A N 1
ATOM 1161 C CA . LEU A 1 149 ? -45.623 -10.525 76.954 1.00 85.50 149 LEU A CA 1
ATOM 1162 C C . LEU A 1 149 ? -47.129 -10.776 76.796 1.00 85.50 149 LEU A C 1
ATOM 1164 O O . LEU A 1 149 ? -47.860 -10.734 77.781 1.00 85.50 149 LEU A O 1
ATOM 1168 N N . VAL A 1 150 ? -47.585 -11.114 75.590 1.00 85.62 150 VAL A N 1
ATOM 1169 C CA . VAL A 1 150 ? -48.981 -11.474 75.303 1.00 85.62 150 VAL A CA 1
ATOM 1170 C C . VAL A 1 150 ? -49.416 -12.686 76.128 1.00 85.62 150 VAL A C 1
ATOM 1172 O O . VAL A 1 150 ? -50.475 -12.640 76.749 1.00 85.62 150 VAL A O 1
ATOM 1175 N N . GLY A 1 151 ? -48.578 -13.724 76.224 1.00 80.12 151 GLY A N 1
ATOM 1176 C CA . GLY A 1 151 ? -48.852 -14.901 77.055 1.00 80.12 151 GLY A CA 1
ATOM 1177 C C . GLY A 1 151 ? -48.913 -14.610 78.560 1.00 80.12 151 GLY A C 1
ATOM 1178 O O . GLY A 1 151 ? -49.581 -15.328 79.295 1.00 80.12 151 GLY A O 1
ATOM 1179 N N . LYS A 1 152 ? -48.252 -13.543 79.033 1.00 79.88 152 LYS A N 1
ATOM 1180 C CA . LYS A 1 152 ? -48.343 -13.083 80.431 1.00 79.88 152 LYS A CA 1
ATOM 1181 C C . LYS A 1 152 ? -49.570 -12.208 80.699 1.00 79.88 152 LYS A C 1
ATOM 1183 O O . LYS A 1 152 ? -50.022 -12.151 81.838 1.00 79.88 152 LYS A O 1
ATOM 1188 N N . VAL A 1 153 ? -50.079 -11.505 79.687 1.00 76.19 153 VAL A N 1
ATOM 1189 C CA . VAL A 1 153 ? -51.185 -10.540 79.824 1.00 76.19 153 VAL A CA 1
ATOM 1190 C C . VAL A 1 153 ? -52.557 -11.182 79.567 1.00 76.19 153 VAL A C 1
ATOM 1192 O O . VAL A 1 153 ? -53.540 -10.752 80.167 1.00 76.19 153 VAL A O 1
ATOM 1195 N N . LEU A 1 154 ? -52.649 -12.221 78.730 1.00 63.81 154 LEU A N 1
ATOM 1196 C CA . LEU A 1 154 ? -53.899 -12.939 78.439 1.00 63.81 154 LEU A CA 1
ATOM 1197 C C . LEU A 1 154 ? -53.926 -14.320 79.130 1.00 63.81 154 LEU A C 1
ATOM 1199 O O . LEU A 1 154 ? -53.147 -15.189 78.746 1.00 63.81 154 LEU A O 1
ATOM 1203 N N . PRO A 1 155 ? -54.832 -14.579 80.101 1.00 54.47 155 PRO A N 1
ATOM 1204 C CA . PRO A 1 155 ? -54.838 -15.839 80.856 1.00 54.47 155 PRO A CA 1
ATOM 1205 C C . PRO A 1 155 ? -55.363 -17.073 80.100 1.00 54.47 155 PRO A C 1
ATOM 1207 O O . PRO A 1 155 ? -55.219 -18.178 80.615 1.00 54.47 155 PRO A O 1
ATOM 1210 N N . GLN A 1 156 ? -55.970 -16.932 78.914 1.00 52.44 156 GLN A N 1
ATOM 1211 C CA . GLN A 1 156 ? -56.412 -18.058 78.074 1.00 52.44 156 GLN A CA 1
ATOM 1212 C C . GLN A 1 156 ? -56.417 -17.681 76.579 1.00 52.44 156 GLN A C 1
ATOM 1214 O O . GLN A 1 156 ? -56.843 -16.574 76.239 1.00 52.44 156 GLN A O 1
ATOM 1219 N N . PRO A 1 157 ? -55.991 -18.584 75.673 1.00 50.03 157 PRO A N 1
ATOM 1220 C CA . PRO A 1 157 ? -56.084 -18.362 74.234 1.00 50.03 157 PRO A CA 1
ATOM 1221 C C . PRO A 1 157 ? -57.534 -18.552 73.741 1.00 50.03 157 PRO A C 1
ATOM 1223 O O . PRO A 1 157 ? -58.206 -19.484 74.193 1.00 50.03 157 PRO A O 1
ATOM 1226 N N . PRO A 1 158 ? -58.035 -17.743 72.786 1.00 48.12 158 PRO A N 1
ATOM 1227 C CA . PRO A 1 158 ? -59.217 -18.122 72.022 1.00 48.12 158 PRO A CA 1
ATOM 1228 C C . PRO A 1 158 ? -58.900 -19.393 71.219 1.00 48.12 158 PRO A C 1
ATOM 1230 O O . PRO A 1 158 ? -57.937 -19.441 70.456 1.00 48.12 158 PRO A O 1
ATOM 1233 N N . GLN A 1 159 ? -59.704 -20.435 71.425 1.00 44.22 159 GLN A N 1
ATOM 1234 C CA . GLN A 1 159 ? -59.671 -21.686 70.666 1.00 44.22 159 GLN A CA 1
ATOM 1235 C C . GLN A 1 159 ? -60.025 -21.391 69.201 1.00 44.22 159 GLN A C 1
ATOM 1237 O O . GLN A 1 159 ? -61.197 -21.251 68.857 1.00 44.22 159 GLN A O 1
ATOM 1242 N N . VAL A 1 160 ? -59.015 -21.267 68.339 1.00 45.38 160 VAL A N 1
ATOM 1243 C CA . VAL A 1 160 ? -59.196 -21.244 66.884 1.00 45.38 160 VAL A CA 1
ATOM 1244 C C . VAL A 1 160 ? -59.007 -22.673 66.385 1.00 45.38 160 VAL A C 1
ATOM 1246 O O . VAL A 1 160 ? -57.941 -23.263 66.553 1.00 45.38 160 VAL A O 1
ATOM 1249 N N . HIS A 1 161 ? -60.068 -23.244 65.816 1.00 36.34 161 HIS A N 1
ATOM 1250 C CA . HIS A 1 161 ? -60.031 -24.545 65.154 1.00 36.34 161 HIS A CA 1
ATOM 1251 C C . HIS A 1 161 ? -58.991 -24.551 64.019 1.00 36.34 161 HIS A C 1
ATOM 1253 O O . HIS A 1 161 ? -58.883 -23.558 63.296 1.00 36.34 161 HIS A O 1
ATOM 1259 N N . PRO A 1 162 ? -58.246 -25.654 63.827 1.00 41.75 162 PRO A N 1
ATOM 1260 C CA . PRO A 1 162 ? -57.227 -25.730 62.795 1.00 41.75 162 PRO A CA 1
ATOM 1261 C C . PRO A 1 162 ? -57.901 -25.811 61.422 1.00 41.75 162 PRO A C 1
ATOM 1263 O O . PRO A 1 162 ? -58.450 -26.844 61.043 1.00 41.75 162 PRO A O 1
ATOM 1266 N N . SER A 1 163 ? -57.853 -24.714 60.669 1.00 35.53 163 SER A N 1
ATOM 1267 C CA . SER A 1 163 ? -57.876 -24.801 59.214 1.00 35.53 163 SER A CA 1
ATOM 1268 C C . SER A 1 163 ? -56.494 -25.274 58.793 1.00 35.53 163 SER A C 1
ATOM 1270 O O . SER A 1 163 ? -55.509 -24.567 58.999 1.00 35.53 163 SER A O 1
ATOM 1272 N N . SER A 1 164 ? -56.443 -26.485 58.242 1.00 44.94 164 SER A N 1
ATOM 1273 C CA . SER A 1 164 ? -55.343 -26.959 57.406 1.00 44.94 164 SER A CA 1
ATOM 1274 C C . SER A 1 164 ? -54.973 -25.884 56.379 1.00 44.94 164 SER A C 1
ATOM 1276 O O . SER A 1 164 ? -55.853 -25.149 55.931 1.00 44.94 164 SER A O 1
ATOM 1278 N N . ASP A 1 165 ? -53.690 -25.852 56.015 1.00 41.97 165 ASP A N 1
ATOM 1279 C CA . ASP A 1 165 ? -53.104 -25.173 54.847 1.00 41.97 165 ASP A CA 1
ATOM 1280 C C . ASP A 1 165 ? -52.279 -23.907 55.135 1.00 41.97 165 ASP A C 1
ATOM 1282 O O . ASP A 1 165 ? -52.506 -22.864 54.530 1.00 41.97 165 ASP A O 1
ATOM 1286 N N . ILE A 1 166 ? -51.243 -24.006 55.982 1.00 40.34 166 ILE A N 1
ATOM 1287 C CA . ILE A 1 166 ? -50.025 -23.177 55.844 1.00 40.34 166 ILE A CA 1
ATOM 1288 C C . ILE A 1 166 ? -48.802 -24.055 56.182 1.00 40.34 166 ILE A C 1
ATOM 1290 O O . ILE A 1 166 ? -48.806 -24.689 57.236 1.00 40.34 166 ILE A O 1
ATOM 1294 N N . PRO A 1 167 ? -47.779 -24.156 55.309 1.00 43.16 167 PRO A N 1
ATOM 1295 C CA . PRO A 1 167 ? -46.669 -25.084 55.498 1.00 43.16 167 PRO A CA 1
ATOM 1296 C C . PRO A 1 167 ? -45.675 -24.577 56.550 1.00 43.16 167 PRO A C 1
ATOM 1298 O O . PRO A 1 167 ? -45.171 -23.456 56.468 1.00 43.16 167 PRO A O 1
ATOM 1301 N N . ASP A 1 168 ? -45.364 -25.450 57.505 1.00 36.81 168 ASP A N 1
ATOM 1302 C CA . ASP A 1 168 ? -44.287 -25.292 58.476 1.00 36.81 168 ASP A CA 1
ATOM 1303 C C . ASP A 1 168 ? -42.920 -25.318 57.784 1.00 36.81 168 ASP A C 1
ATOM 1305 O O . ASP A 1 168 ? -42.517 -26.328 57.209 1.00 36.81 168 ASP A O 1
ATOM 1309 N N . SER A 1 169 ? -42.162 -24.228 57.895 1.00 41.22 169 SER A N 1
ATOM 1310 C CA . SER A 1 169 ? -40.700 -24.277 57.824 1.00 41.22 169 SER A CA 1
ATOM 1311 C C . SER A 1 169 ? -40.103 -22.971 58.334 1.00 41.22 169 SER A C 1
ATOM 1313 O O . SER A 1 169 ? -39.915 -22.040 57.555 1.00 41.22 169 SER A O 1
ATOM 1315 N N . CYS A 1 170 ? -39.741 -22.916 59.618 1.00 30.61 170 CYS A N 1
ATOM 1316 C CA . CYS A 1 170 ? -38.533 -22.195 60.030 1.00 30.61 170 CYS A CA 1
ATOM 1317 C C . CYS A 1 170 ? -38.107 -22.590 61.453 1.00 30.61 170 CYS A C 1
ATOM 1319 O O . CYS A 1 170 ? -38.369 -21.891 62.430 1.00 30.61 170 CYS A O 1
ATOM 1321 N N . THR A 1 171 ? -37.430 -23.728 61.582 1.00 40.78 171 THR A N 1
ATOM 1322 C CA . THR A 1 171 ? -36.527 -23.995 62.705 1.00 40.78 171 THR A CA 1
ATOM 1323 C C . THR A 1 171 ? -35.122 -23.598 62.277 1.00 40.78 171 THR A C 1
ATOM 1325 O O . THR A 1 171 ? -34.380 -24.414 61.738 1.00 40.78 171 THR A O 1
ATOM 1328 N N . THR A 1 172 ? -34.729 -22.354 62.551 1.00 35.62 172 THR A N 1
ATOM 1329 C CA . THR A 1 172 ? -33.315 -21.973 62.465 1.00 35.62 172 THR A CA 1
ATOM 1330 C C . THR A 1 172 ? -32.875 -21.335 63.771 1.00 35.62 172 THR A C 1
ATOM 1332 O O . THR A 1 172 ? -33.315 -20.260 64.165 1.00 35.62 172 THR A O 1
ATOM 1335 N N . SER A 1 173 ? -32.025 -22.096 64.454 1.00 38.09 173 SER A N 1
ATOM 1336 C CA . SER A 1 173 ? -31.309 -21.793 65.685 1.00 38.09 173 SER A CA 1
ATOM 1337 C C . SER A 1 173 ? -30.664 -20.403 65.660 1.00 38.09 173 SER A C 1
ATOM 1339 O O . SER A 1 173 ? -29.891 -20.076 64.760 1.00 38.09 173 SER A O 1
ATOM 1341 N N . CYS A 1 174 ? -30.962 -19.608 66.691 1.00 34.59 174 CYS A N 1
ATOM 1342 C CA . CYS A 1 174 ? -30.275 -18.361 67.002 1.00 34.59 174 CYS A CA 1
ATOM 1343 C C . CYS A 1 174 ? -28.797 -18.649 67.293 1.00 34.59 174 CYS A C 1
ATOM 1345 O O . CYS A 1 174 ? -28.474 -19.214 68.339 1.00 34.59 174 CYS A O 1
ATOM 1347 N N . ARG A 1 175 ? -27.903 -18.254 66.383 1.00 39.97 175 ARG A N 1
ATOM 1348 C CA . ARG A 1 175 ? -26.460 -18.217 66.635 1.00 39.97 175 ARG A CA 1
ATOM 1349 C C . ARG A 1 175 ? -26.062 -16.795 67.024 1.00 39.97 175 ARG A C 1
ATOM 1351 O O . ARG A 1 175 ? -26.524 -15.832 66.417 1.00 39.97 175 ARG A O 1
ATOM 1358 N N . GLU A 1 176 ? -25.256 -16.700 68.072 1.00 39.47 176 GLU A N 1
ATOM 1359 C CA . GLU A 1 176 ? -24.761 -15.467 68.683 1.00 39.47 176 GLU A CA 1
ATOM 1360 C C . GLU A 1 176 ? -24.108 -14.542 67.642 1.00 39.47 176 GLU A C 1
ATOM 1362 O O . GLU A 1 176 ? -23.201 -14.937 66.910 1.00 39.47 176 GLU A O 1
ATOM 1367 N N . LEU A 1 177 ? -24.603 -13.304 67.570 1.00 39.41 177 LEU A N 1
ATOM 1368 C CA . LEU A 1 177 ? -24.068 -12.227 66.740 1.00 39.41 177 LEU A CA 1
ATOM 1369 C C . LEU A 1 177 ? -22.926 -11.531 67.495 1.00 39.41 177 LEU A C 1
ATOM 1371 O O . LEU A 1 177 ? -23.169 -10.699 68.371 1.00 39.41 177 LEU A O 1
ATOM 1375 N N . GLU A 1 178 ? -21.681 -11.842 67.138 1.00 39.78 178 GLU A N 1
ATOM 1376 C CA . GLU A 1 178 ? -20.524 -11.026 67.514 1.00 39.78 178 GLU A CA 1
ATOM 1377 C C . GLU A 1 178 ? -20.437 -9.764 66.629 1.00 39.78 178 GLU A C 1
ATOM 1379 O O . GLU A 1 178 ? -20.347 -9.837 65.409 1.00 39.78 178 GLU A O 1
ATOM 1384 N N . ASN A 1 179 ? -20.469 -8.604 67.297 1.00 33.84 179 ASN A N 1
ATOM 1385 C CA . ASN A 1 179 ? -19.947 -7.273 66.938 1.00 33.84 179 ASN A CA 1
ATOM 1386 C C . ASN A 1 179 ? -20.028 -6.751 65.471 1.00 33.84 179 ASN A C 1
ATOM 1388 O O . ASN A 1 179 ? -19.265 -7.183 64.609 1.00 33.84 179 ASN A O 1
ATOM 1392 N N . PRO A 1 180 ? -20.759 -5.644 65.199 1.00 41.00 180 PRO A N 1
ATOM 1393 C CA . PRO A 1 180 ? -20.854 -5.017 63.874 1.00 41.00 180 PRO A CA 1
ATOM 1394 C C . PRO A 1 180 ? -19.699 -4.032 63.593 1.00 41.00 180 PRO A C 1
ATOM 1396 O O . PRO A 1 180 ? -19.915 -2.911 63.130 1.00 41.00 180 PRO A O 1
ATOM 1399 N N . LYS A 1 181 ? -18.457 -4.398 63.931 1.00 41.78 181 LYS A N 1
ATOM 1400 C CA . LYS A 1 181 ? -17.285 -3.507 63.807 1.00 41.78 181 LYS A CA 1
ATOM 1401 C C . LYS A 1 181 ? -16.054 -4.192 63.223 1.00 41.78 181 LYS A C 1
ATOM 1403 O O . LYS A 1 181 ? -14.935 -3.998 63.673 1.00 41.78 181 LYS A O 1
ATOM 1408 N N . ALA A 1 182 ? -16.259 -4.976 62.184 1.00 46.38 182 ALA A N 1
ATOM 1409 C CA . ALA A 1 182 ? -15.223 -5.358 61.242 1.00 46.38 182 ALA A CA 1
ATOM 1410 C C . ALA A 1 182 ? -16.014 -5.740 59.985 1.00 46.38 182 ALA A C 1
ATOM 1412 O O . ALA A 1 182 ? -16.915 -6.563 60.057 1.00 46.38 182 ALA A O 1
ATOM 1413 N N . ILE A 1 183 ? -15.861 -5.090 58.840 1.00 42.81 183 ILE A N 1
ATOM 1414 C CA . ILE A 1 183 ? -14.885 -5.513 57.843 1.00 42.81 183 ILE A CA 1
ATOM 1415 C C . ILE A 1 183 ? -15.176 -4.639 56.607 1.00 42.81 183 ILE A C 1
ATOM 1417 O O . ILE A 1 183 ? -16.162 -4.849 55.910 1.00 42.81 183 ILE A O 1
ATOM 1421 N N . VAL A 1 184 ? -14.326 -3.651 56.327 1.00 42.22 184 VAL A N 1
ATOM 1422 C CA . VAL A 1 184 ? -14.051 -3.279 54.933 1.00 42.22 184 VAL A CA 1
ATOM 1423 C C . VAL A 1 184 ? -12.982 -4.276 54.509 1.00 42.22 184 VAL A C 1
ATOM 1425 O O . VAL A 1 184 ? -11.792 -4.030 54.683 1.00 42.22 184 VAL A O 1
ATOM 1428 N N . LYS A 1 185 ? -13.393 -5.479 54.098 1.00 40.16 185 LYS A N 1
ATOM 1429 C CA . LYS A 1 185 ? -12.469 -6.375 53.407 1.00 40.16 185 LYS A CA 1
ATOM 1430 C C . LYS A 1 185 ? -12.388 -5.789 52.015 1.00 40.16 185 LYS A C 1
ATOM 1432 O O . LYS A 1 185 ? -13.402 -5.689 51.329 1.00 40.16 185 LYS A O 1
ATOM 1437 N N . HIS A 1 186 ? -11.191 -5.347 51.655 1.00 42.78 186 HIS A N 1
ATOM 1438 C CA . HIS A 1 186 ? -10.804 -5.270 50.260 1.00 42.78 186 HIS A CA 1
ATOM 1439 C C . HIS A 1 186 ? -11.283 -6.561 49.596 1.00 42.78 186 HIS A C 1
ATOM 1441 O O . HIS A 1 186 ? -10.900 -7.650 50.029 1.00 42.78 186 HIS A O 1
ATOM 1447 N N . VAL A 1 187 ? -12.208 -6.429 48.646 1.00 47.97 187 VAL A N 1
ATOM 1448 C CA . VAL A 1 187 ? -12.532 -7.518 47.732 1.00 47.97 187 VAL A CA 1
ATOM 1449 C C . VAL A 1 187 ? -11.228 -7.785 46.999 1.00 47.97 187 VAL A C 1
ATOM 1451 O O . VAL A 1 187 ? -10.710 -6.909 46.315 1.00 47.97 187 VAL A O 1
ATOM 1454 N N . ASP A 1 188 ? -10.649 -8.935 47.309 1.00 42.06 188 ASP A N 1
ATOM 1455 C CA . ASP A 1 188 ? -9.430 -9.460 46.721 1.00 42.06 188 ASP A CA 1
ATOM 1456 C C . ASP A 1 188 ? -9.666 -9.620 45.210 1.00 42.06 188 ASP A C 1
ATOM 1458 O O . ASP A 1 188 ? -10.594 -10.323 44.805 1.00 42.06 188 ASP A O 1
ATOM 1462 N N . ASP A 1 189 ? -8.856 -8.949 44.386 1.00 46.72 189 ASP A N 1
ATOM 1463 C CA . ASP A 1 189 ? -8.879 -8.955 42.908 1.00 46.72 189 ASP A CA 1
ATOM 1464 C C . ASP A 1 189 ? -8.437 -10.320 42.309 1.00 46.72 189 ASP A C 1
ATOM 1466 O O . ASP A 1 189 ? -7.907 -10.401 41.200 1.00 46.72 189 ASP A O 1
ATOM 1470 N N . GLY A 1 190 ? -8.605 -11.418 43.055 1.00 42.41 190 GLY A N 1
ATOM 1471 C CA . GLY A 1 190 ? -7.998 -12.722 42.770 1.00 42.41 190 GLY A CA 1
ATOM 1472 C C . GLY A 1 190 ? -8.752 -13.605 41.775 1.00 42.41 190 GLY A C 1
ATOM 1473 O O . GLY A 1 190 ? -8.136 -14.453 41.140 1.00 42.41 190 GLY A O 1
ATOM 1474 N N . ASP A 1 191 ? -10.054 -13.394 41.581 1.00 44.53 191 ASP A N 1
ATOM 1475 C CA . ASP A 1 191 ? -10.856 -14.164 40.628 1.00 44.53 191 ASP A CA 1
ATOM 1476 C C . ASP A 1 191 ? -11.718 -13.211 39.799 1.00 44.53 191 ASP A C 1
ATOM 1478 O O . ASP A 1 191 ? -12.708 -12.666 40.285 1.00 44.53 191 ASP A O 1
ATOM 1482 N N . LYS A 1 192 ? -11.370 -13.046 38.514 1.00 56.91 192 LYS A N 1
ATOM 1483 C CA . LYS A 1 192 ? -12.148 -12.317 37.491 1.00 56.91 192 LYS A CA 1
ATOM 1484 C C . LYS A 1 192 ? -13.475 -13.023 37.157 1.00 56.91 192 LYS A C 1
ATOM 1486 O O . LYS A 1 192 ? -13.796 -13.251 35.992 1.00 56.91 192 LYS A O 1
ATOM 1491 N N . LYS A 1 193 ? -14.242 -13.450 38.157 1.00 66.44 193 LYS A N 1
ATOM 1492 C CA . LYS A 1 193 ? -15.610 -13.921 37.951 1.00 66.44 193 LYS A CA 1
ATOM 1493 C C . LYS A 1 193 ? -16.517 -12.710 37.866 1.00 66.44 193 LYS A C 1
ATOM 1495 O O . LYS A 1 193 ? -16.542 -11.888 38.779 1.00 66.44 193 LYS A O 1
ATOM 1500 N N . GLU A 1 194 ? -17.264 -12.622 36.769 1.00 75.62 194 GLU A N 1
ATOM 1501 C CA . GLU A 1 194 ? -18.297 -11.605 36.638 1.00 75.62 194 GLU A CA 1
ATOM 1502 C C . GLU A 1 194 ? -19.240 -11.652 37.857 1.00 75.62 194 GLU A C 1
ATOM 1504 O O . GLU A 1 194 ? -19.637 -12.742 38.292 1.00 75.62 194 GLU A O 1
ATOM 1509 N N . PRO A 1 195 ? -19.613 -10.489 38.419 1.00 80.25 195 PRO A N 1
ATOM 1510 C CA . PRO A 1 195 ? -20.620 -10.413 39.464 1.00 80.25 195 PRO A CA 1
ATOM 1511 C C . PRO A 1 195 ? -21.931 -11.042 39.004 1.00 80.25 195 PRO A C 1
ATOM 1513 O O . PRO A 1 195 ? -22.304 -10.964 37.833 1.00 80.25 195 PRO A O 1
ATOM 1516 N N . ASN A 1 196 ? -22.700 -11.591 39.943 1.00 81.69 196 ASN A N 1
ATOM 1517 C CA . ASN A 1 196 ? -24.040 -12.068 39.632 1.00 81.69 196 ASN A CA 1
ATOM 1518 C C . ASN A 1 196 ? -25.003 -10.886 39.406 1.00 81.69 196 ASN A C 1
ATOM 1520 O O . ASN A 1 196 ? -25.740 -10.464 40.304 1.00 81.69 196 ASN A O 1
ATOM 1524 N N . TRP A 1 197 ? -25.008 -10.350 38.183 1.00 83.12 197 TRP A N 1
ATOM 1525 C CA . TRP A 1 197 ? -25.833 -9.211 37.774 1.00 83.12 197 TRP A CA 1
ATOM 1526 C C . TRP A 1 197 ? -27.327 -9.440 38.039 1.00 83.12 197 TRP A C 1
ATOM 1528 O O . TRP A 1 197 ? -28.046 -8.512 38.411 1.00 83.12 197 TRP A O 1
ATOM 1538 N N . THR A 1 198 ? -27.794 -10.689 37.935 1.00 83.31 198 THR A N 1
ATOM 1539 C CA . THR A 1 198 ? -29.203 -11.036 38.179 1.00 83.31 198 THR A CA 1
ATOM 1540 C C . THR A 1 198 ? -29.613 -10.884 39.644 1.00 83.31 198 THR A C 1
ATOM 1542 O O . THR A 1 198 ? -30.749 -10.508 39.932 1.00 83.31 198 THR A O 1
ATOM 1545 N N . GLU A 1 199 ? -28.699 -11.117 40.589 1.00 80.62 199 GLU A N 1
ATOM 1546 C CA . GLU A 1 199 ? -28.955 -10.908 42.017 1.00 80.62 199 GLU A CA 1
ATOM 1547 C C . GLU A 1 199 ? -28.867 -9.438 42.413 1.00 80.62 199 GLU A C 1
ATOM 1549 O O . GLU A 1 199 ? -29.683 -8.963 43.209 1.00 80.62 199 GLU A O 1
ATOM 1554 N N . LEU A 1 200 ? -27.939 -8.699 41.804 1.00 79.69 200 LEU A N 1
ATOM 1555 C CA . LEU A 1 200 ? -27.796 -7.256 41.994 1.00 79.69 200 LEU A CA 1
ATOM 1556 C C . LEU A 1 200 ? -29.039 -6.487 41.510 1.00 79.69 200 LEU A C 1
ATOM 1558 O O . LEU A 1 200 ? -29.451 -5.513 42.145 1.00 79.69 200 LEU A O 1
ATOM 1562 N N . ALA A 1 201 ? -29.694 -6.967 40.447 1.00 82.56 201 ALA A N 1
ATOM 1563 C CA . ALA A 1 201 ? -30.901 -6.370 39.873 1.00 82.56 201 ALA A CA 1
ATOM 1564 C C . ALA A 1 201 ? -32.157 -6.469 40.766 1.00 82.56 201 ALA A C 1
ATOM 1566 O O . ALA A 1 201 ? -33.146 -5.775 40.514 1.00 82.56 201 ALA A O 1
ATOM 1567 N N . LYS A 1 202 ? -32.152 -7.303 41.818 1.00 81.06 202 LYS A N 1
ATOM 1568 C CA . LYS A 1 202 ? -33.332 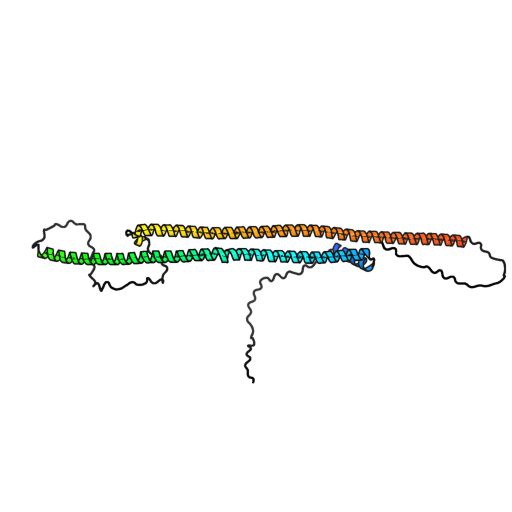-7.543 42.674 1.00 81.06 202 LYS A CA 1
ATOM 1569 C C . LYS A 1 202 ? -33.708 -6.347 43.562 1.00 81.06 202 LYS A C 1
ATOM 1571 O O . LYS A 1 202 ? -34.812 -6.325 44.101 1.00 81.06 202 LYS A O 1
ATOM 1576 N N . TYR A 1 203 ? -32.835 -5.346 43.713 1.00 74.94 203 TYR A N 1
ATOM 1577 C CA . TYR A 1 203 ? -33.011 -4.275 44.699 1.00 74.94 203 TYR A CA 1
ATOM 1578 C C . TYR A 1 203 ? -33.002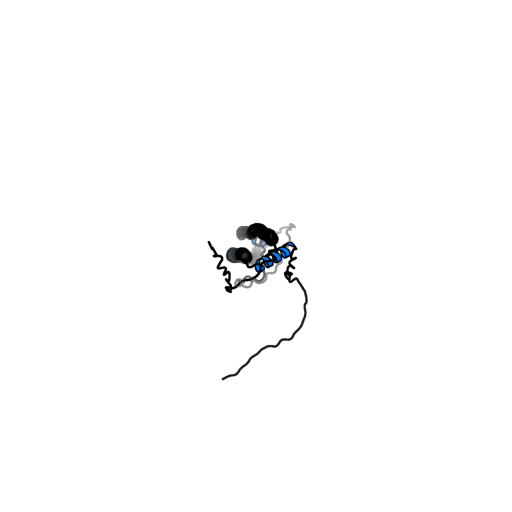 -2.859 44.092 1.00 74.94 203 TYR A C 1
ATOM 1580 O O . TYR A 1 203 ? -32.148 -2.509 43.283 1.00 74.94 203 TYR A O 1
ATOM 1588 N N . GLN A 1 204 ? -33.918 -1.994 44.539 1.00 67.19 204 GLN A N 1
ATOM 1589 C CA . GLN A 1 204 ? -33.949 -0.554 44.214 1.00 67.19 204 GLN A CA 1
ATOM 1590 C C . GLN A 1 204 ? -33.032 0.249 45.161 1.00 67.19 204 GLN A C 1
ATOM 1592 O O . GLN A 1 204 ? -32.960 -0.108 46.340 1.00 67.19 204 GLN A O 1
ATOM 1597 N N . PRO A 1 205 ? -32.319 1.316 44.736 1.00 65.44 205 PRO A N 1
ATOM 1598 C CA . PRO A 1 205 ? -32.202 1.900 43.388 1.00 65.44 205 PRO A CA 1
ATOM 1599 C C . PRO A 1 205 ? -31.136 1.238 42.494 1.00 65.44 205 PRO A C 1
ATOM 1601 O O . PRO A 1 205 ? -30.928 1.649 41.355 1.00 65.44 205 PRO A O 1
ATOM 1604 N N . THR A 1 206 ? -30.458 0.205 43.004 1.00 73.81 206 THR A N 1
ATOM 1605 C CA . THR A 1 206 ? -29.367 -0.520 42.335 1.00 73.81 206 THR A CA 1
ATOM 1606 C C . THR A 1 206 ? -29.773 -1.047 40.960 1.00 73.81 206 THR A C 1
ATOM 1608 O O . THR A 1 206 ? -28.976 -0.979 40.035 1.00 73.81 206 THR A O 1
ATOM 1611 N N . ARG A 1 207 ? -31.027 -1.483 40.802 1.00 77.19 207 ARG A N 1
ATOM 1612 C CA . ARG A 1 207 ? -31.593 -1.964 39.537 1.00 77.19 207 ARG A CA 1
ATOM 1613 C C . ARG A 1 207 ? -31.474 -0.965 38.381 1.00 77.19 207 ARG A C 1
ATOM 1615 O O . ARG A 1 207 ? -30.929 -1.319 37.346 1.00 77.19 207 ARG A O 1
ATOM 1622 N N . THR A 1 208 ? -31.948 0.270 38.550 1.00 78.31 208 THR A N 1
ATOM 1623 C CA . THR A 1 208 ? -31.950 1.270 37.466 1.00 78.31 208 THR A CA 1
ATOM 1624 C C . THR A 1 208 ? -30.526 1.659 37.060 1.00 78.31 208 THR A C 1
ATOM 1626 O O . THR A 1 208 ? -30.220 1.780 35.878 1.00 78.31 208 THR A O 1
ATOM 1629 N N . ASN A 1 209 ? -29.631 1.804 38.042 1.00 80.06 209 ASN A N 1
ATOM 1630 C CA . ASN A 1 209 ? -28.224 2.124 37.787 1.00 80.06 209 ASN A CA 1
ATOM 1631 C C . ASN A 1 209 ? -27.484 0.956 37.122 1.00 80.06 209 ASN A C 1
ATOM 1633 O O . ASN A 1 209 ? -26.644 1.178 36.255 1.00 80.06 209 ASN A O 1
ATOM 1637 N N . LEU A 1 210 ? -27.814 -0.280 37.505 1.00 85.44 210 LEU A N 1
ATOM 1638 C CA . LEU A 1 210 ? -27.261 -1.491 36.909 1.00 85.44 210 LEU A CA 1
ATOM 1639 C C . LEU A 1 210 ? -27.700 -1.652 35.449 1.00 85.44 210 LEU A C 1
ATOM 1641 O O . LEU A 1 210 ? -26.871 -1.959 34.601 1.00 85.44 210 LEU A O 1
ATOM 1645 N N . GLU A 1 211 ? -28.978 -1.414 35.142 1.00 85.38 211 GLU A N 1
ATOM 1646 C CA . GLU A 1 211 ? -29.491 -1.458 33.766 1.00 85.38 211 GLU A CA 1
ATOM 1647 C C . GLU A 1 211 ? -28.766 -0.439 32.866 1.00 85.38 211 GLU A C 1
ATOM 1649 O O . GLU A 1 211 ? -28.347 -0.785 31.762 1.00 85.38 211 GLU A O 1
ATOM 1654 N N . LEU A 1 212 ? -28.547 0.792 33.348 1.00 84.56 212 LEU A N 1
ATOM 1655 C CA . LEU A 1 212 ? -27.779 1.815 32.622 1.00 84.56 212 LEU A CA 1
ATOM 1656 C C . LEU A 1 212 ? -26.312 1.418 32.421 1.00 84.56 212 LEU A C 1
ATOM 1658 O O . LEU A 1 212 ? -25.768 1.615 31.334 1.00 84.56 212 LEU A O 1
ATOM 1662 N N . PHE A 1 213 ? -25.680 0.856 33.452 1.00 86.00 213 PHE A N 1
ATOM 1663 C CA . PHE A 1 213 ? -24.300 0.385 33.385 1.00 86.00 213 PHE A CA 1
ATOM 1664 C C . PHE A 1 213 ? -24.131 -0.741 32.355 1.00 86.00 213 PHE A C 1
ATOM 1666 O O . PHE A 1 213 ? -23.278 -0.629 31.479 1.00 86.00 213 PHE A O 1
ATOM 1673 N N . LEU A 1 214 ? -24.981 -1.774 32.395 1.00 88.06 214 LEU A N 1
ATOM 1674 C CA . LEU A 1 214 ? -24.920 -2.893 31.448 1.00 88.06 214 LEU A CA 1
ATOM 1675 C C . LEU A 1 214 ? -25.178 -2.434 30.005 1.00 88.06 214 LEU A C 1
ATOM 1677 O O . LEU A 1 214 ? -24.445 -2.821 29.102 1.00 88.06 214 LEU A O 1
ATOM 1681 N N . GLN A 1 215 ? -26.140 -1.529 29.787 1.00 88.56 215 GLN A N 1
ATOM 1682 C CA . GLN A 1 215 ? -26.349 -0.925 28.465 1.00 88.56 215 GLN A CA 1
ATOM 1683 C C . GLN A 1 215 ? -25.130 -0.129 27.981 1.00 88.56 215 GLN A C 1
ATOM 1685 O O . GLN A 1 215 ? -24.823 -0.133 26.789 1.00 88.56 215 GLN A O 1
ATOM 1690 N N . GLY A 1 216 ? -24.455 0.593 28.879 1.00 84.25 216 GLY A N 1
ATOM 1691 C CA . GLY A 1 216 ? -23.214 1.300 28.567 1.00 84.25 216 GLY A CA 1
ATOM 1692 C C . GLY A 1 216 ? -22.093 0.338 28.177 1.00 84.25 216 GLY A C 1
ATOM 1693 O O . GLY A 1 216 ? -21.432 0.558 27.162 1.00 84.25 216 GLY A O 1
ATOM 1694 N N . ARG A 1 217 ? -21.941 -0.753 28.935 1.00 85.81 217 ARG A N 1
ATOM 1695 C CA . ARG A 1 217 ? -20.968 -1.820 28.677 1.00 85.81 217 ARG A CA 1
ATOM 1696 C C . ARG A 1 217 ? -21.174 -2.460 27.306 1.00 85.81 217 ARG A C 1
ATOM 1698 O O . ARG A 1 217 ? -20.230 -2.517 26.524 1.00 85.81 217 ARG A O 1
ATOM 1705 N N . ASP A 1 218 ? -22.406 -2.837 26.970 1.00 87.75 218 ASP A N 1
ATOM 1706 C CA . ASP A 1 218 ? -22.736 -3.426 25.664 1.00 87.75 218 ASP A CA 1
ATOM 1707 C C . ASP A 1 218 ? -22.426 -2.460 24.510 1.00 87.75 218 ASP A C 1
ATOM 1709 O O . ASP A 1 218 ? -21.838 -2.840 23.495 1.00 87.75 218 ASP A O 1
ATOM 1713 N N . ARG A 1 219 ? -22.780 -1.174 24.659 1.00 87.06 219 ARG A N 1
ATOM 1714 C CA . ARG A 1 219 ? -22.469 -0.145 23.651 1.00 87.06 219 ARG A CA 1
ATOM 1715 C C . ARG A 1 219 ? -20.969 0.014 23.449 1.00 87.06 219 ARG A C 1
ATOM 1717 O O . ARG A 1 219 ? -20.538 0.177 22.309 1.00 87.06 219 ARG A O 1
ATOM 1724 N N . TRP A 1 220 ? -20.194 -0.013 24.530 1.00 85.12 220 TRP A N 1
ATOM 1725 C CA . TRP A 1 220 ? -18.744 0.065 24.441 1.00 85.12 220 TRP A CA 1
ATOM 1726 C C . TRP A 1 220 ? -18.153 -1.165 23.754 1.00 85.12 220 TRP A C 1
ATOM 1728 O O . TRP A 1 220 ? -17.379 -0.992 22.821 1.00 85.12 220 TRP A O 1
ATOM 1738 N N . GLN A 1 221 ? -18.562 -2.381 24.124 1.00 87.00 221 GLN A N 1
ATOM 1739 C CA . GLN A 1 221 ? -18.087 -3.609 23.473 1.00 87.00 221 GLN A CA 1
ATOM 1740 C C . GLN A 1 221 ? -18.378 -3.597 21.967 1.00 87.00 221 GLN A C 1
ATOM 1742 O O . GLN A 1 221 ? -17.510 -3.916 21.154 1.00 87.00 221 GLN A O 1
ATOM 1747 N N . HIS A 1 222 ? -19.571 -3.142 21.573 1.00 86.06 222 HIS A N 1
ATOM 1748 C CA . HIS A 1 222 ? -19.899 -2.943 20.163 1.00 86.06 222 HIS A CA 1
ATOM 1749 C C . HIS A 1 222 ? -19.035 -1.869 19.493 1.00 86.06 222 HIS A C 1
ATOM 1751 O O . HIS A 1 222 ? -18.582 -2.071 18.367 1.00 86.06 222 HIS A O 1
ATOM 1757 N N . ALA A 1 223 ? -18.804 -0.728 20.146 1.00 82.50 223 ALA A N 1
ATOM 1758 C CA . ALA A 1 223 ? -17.951 0.329 19.608 1.00 82.50 223 ALA A CA 1
ATOM 1759 C C . ALA A 1 223 ? -16.493 -0.133 19.459 1.00 82.50 223 ALA A C 1
ATOM 1761 O O . ALA A 1 223 ? -15.872 0.145 18.438 1.00 82.50 223 ALA A O 1
ATOM 1762 N N . HIS A 1 224 ? -15.982 -0.883 20.433 1.00 81.62 224 HIS A N 1
ATOM 1763 C CA . HIS A 1 224 ? -14.652 -1.479 20.425 1.00 81.62 224 HIS A CA 1
ATOM 1764 C C . HIS A 1 224 ? -14.493 -2.474 19.269 1.00 81.62 224 HIS A C 1
ATOM 1766 O O . HIS A 1 224 ? -13.549 -2.359 18.493 1.00 81.62 224 HIS A O 1
ATOM 1772 N N . GLY A 1 225 ? -15.460 -3.380 19.079 1.00 84.50 225 GLY A N 1
ATOM 1773 C CA . GLY A 1 225 ? -15.457 -4.301 17.939 1.00 84.50 225 GLY A CA 1
ATOM 1774 C C . GLY A 1 225 ? -15.495 -3.578 16.587 1.00 84.50 225 GLY A C 1
ATOM 1775 O O . GLY A 1 225 ? -14.759 -3.936 15.673 1.00 84.50 225 GLY A O 1
ATOM 1776 N N . ARG A 1 226 ? -16.293 -2.507 16.468 1.00 87.19 226 ARG A N 1
ATOM 1777 C CA . ARG A 1 226 ? -16.334 -1.676 15.251 1.00 87.19 226 ARG A CA 1
ATOM 1778 C C . ARG A 1 226 ? -15.035 -0.917 15.002 1.00 87.19 226 ARG A C 1
ATOM 1780 O O . ARG A 1 226 ? -14.679 -0.709 13.850 1.00 87.19 226 ARG A O 1
ATOM 1787 N N . PHE A 1 227 ? -14.362 -0.470 16.059 1.00 82.06 227 PHE A N 1
ATOM 1788 C CA . PHE A 1 227 ? -13.074 0.204 15.943 1.00 82.06 227 PHE A CA 1
ATOM 1789 C C . PHE A 1 227 ? -11.987 -0.758 15.457 1.00 82.06 227 PHE A C 1
ATOM 1791 O O . PHE A 1 227 ? -11.262 -0.410 14.532 1.00 82.06 227 PHE A O 1
ATOM 1798 N N . ALA A 1 228 ? -11.924 -1.970 16.020 1.00 82.31 228 ALA A N 1
ATOM 1799 C CA . ALA A 1 228 ? -11.007 -3.009 15.556 1.00 82.31 228 ALA A CA 1
ATOM 1800 C C . ALA A 1 228 ? -11.235 -3.330 14.070 1.00 82.31 228 ALA A C 1
ATOM 1802 O O . ALA A 1 228 ? -10.304 -3.254 13.278 1.00 82.31 228 ALA A O 1
ATOM 1803 N N . GLN A 1 229 ? -12.493 -3.543 13.672 1.00 87.88 229 GLN A N 1
ATOM 1804 C CA . GLN A 1 229 ? -12.841 -3.770 12.268 1.00 87.88 229 GLN A CA 1
ATOM 1805 C C . GLN A 1 229 ? -12.421 -2.601 11.359 1.00 87.88 229 GLN A C 1
ATOM 1807 O O . GLN A 1 229 ? -11.878 -2.823 10.283 1.00 87.88 229 GLN A O 1
ATOM 1812 N N . ALA A 1 230 ? -12.652 -1.355 11.782 1.00 83.19 230 ALA A N 1
ATOM 1813 C CA . ALA A 1 230 ? -12.265 -0.186 10.997 1.00 83.19 230 ALA A CA 1
ATOM 1814 C C . ALA A 1 230 ? -10.739 -0.061 10.840 1.00 83.19 230 ALA A C 1
ATOM 1816 O O . ALA A 1 230 ? -10.272 0.396 9.801 1.00 83.19 230 ALA A O 1
ATOM 1817 N N . LEU A 1 231 ? -9.957 -0.457 11.852 1.00 82.56 231 LEU A N 1
ATOM 1818 C CA . LEU A 1 231 ? -8.498 -0.506 11.739 1.00 82.56 231 LEU A CA 1
ATOM 1819 C C . LEU A 1 231 ? -8.039 -1.574 10.746 1.00 82.56 231 LEU A C 1
ATOM 1821 O O . LEU A 1 231 ? -7.166 -1.285 9.930 1.00 82.56 231 LEU A O 1
ATOM 1825 N N . ASP A 1 232 ? -8.645 -2.761 10.783 1.00 85.94 232 ASP A N 1
ATOM 1826 C CA . ASP A 1 232 ? -8.335 -3.839 9.840 1.00 85.94 232 ASP A CA 1
ATOM 1827 C C . ASP A 1 232 ? -8.661 -3.427 8.394 1.00 85.94 232 ASP A C 1
ATOM 1829 O O . ASP A 1 232 ? -7.865 -3.662 7.486 1.00 85.94 232 ASP A O 1
ATOM 1833 N N . GLU A 1 233 ? -9.797 -2.751 8.179 1.00 87.19 233 GLU A N 1
ATOM 1834 C CA . GLU A 1 233 ? -10.194 -2.204 6.873 1.00 87.19 233 GLU A CA 1
ATOM 1835 C C . GLU A 1 233 ? -9.194 -1.149 6.371 1.00 87.19 233 GLU A C 1
ATOM 1837 O O . GLU A 1 233 ? -8.720 -1.246 5.242 1.00 87.19 233 GLU A O 1
ATOM 1842 N N . ILE A 1 234 ? -8.798 -0.188 7.218 1.00 82.50 234 ILE A N 1
ATOM 1843 C CA . ILE A 1 234 ? -7.792 0.828 6.855 1.00 82.50 234 ILE A CA 1
ATOM 1844 C C . ILE A 1 234 ? -6.447 0.176 6.516 1.00 82.50 234 ILE A C 1
ATOM 1846 O O . ILE A 1 234 ? -5.776 0.611 5.579 1.00 82.50 234 ILE A O 1
ATOM 1850 N N . TYR A 1 235 ? -6.034 -0.845 7.271 1.00 80.62 235 TYR A N 1
ATOM 1851 C CA . TYR A 1 235 ? -4.792 -1.567 7.005 1.00 80.62 235 TYR A CA 1
ATOM 1852 C C . TYR A 1 235 ? -4.841 -2.276 5.647 1.00 80.62 235 TYR A C 1
ATOM 1854 O O . TYR A 1 235 ? -3.912 -2.133 4.851 1.00 80.62 235 TYR A O 1
ATOM 1862 N N . ALA A 1 236 ? -5.939 -2.977 5.355 1.00 85.56 236 ALA A N 1
ATOM 1863 C CA . ALA A 1 236 ? -6.137 -3.667 4.085 1.00 85.56 236 ALA A CA 1
ATOM 1864 C C . ALA A 1 236 ? -6.172 -2.698 2.890 1.00 85.56 236 ALA A C 1
ATOM 1866 O O . ALA A 1 236 ? -5.507 -2.944 1.882 1.00 85.56 236 ALA A O 1
ATOM 1867 N N . ASP A 1 237 ? -6.891 -1.578 3.013 1.00 84.69 237 ASP A N 1
ATOM 1868 C CA . ASP A 1 237 ? -6.973 -0.553 1.968 1.00 84.69 237 ASP A CA 1
ATOM 1869 C C . ASP A 1 237 ? -5.596 0.055 1.679 1.00 84.69 237 ASP A C 1
ATOM 1871 O O . ASP A 1 237 ? -5.189 0.185 0.524 1.00 84.69 237 ASP A O 1
ATOM 1875 N N . LEU A 1 238 ? -4.845 0.392 2.730 1.00 81.06 238 LEU A N 1
ATOM 1876 C CA . LEU A 1 238 ? -3.545 1.033 2.579 1.00 81.06 238 LEU A CA 1
ATOM 1877 C C . LEU A 1 238 ? -2.481 0.066 2.041 1.00 81.06 238 LEU A C 1
ATOM 1879 O O . LEU A 1 238 ? -1.628 0.466 1.247 1.00 81.06 238 LEU A O 1
ATOM 1883 N N . GLN A 1 239 ? -2.559 -1.214 2.407 1.00 83.00 239 GLN A N 1
ATOM 1884 C CA . GLN A 1 239 ? -1.751 -2.260 1.788 1.00 83.00 239 GLN A CA 1
ATOM 1885 C C . GLN A 1 239 ? -2.087 -2.410 0.295 1.00 83.00 239 GLN A C 1
ATOM 1887 O O . GLN A 1 239 ? -1.177 -2.412 -0.535 1.00 83.00 239 GLN A O 1
ATOM 1892 N N . SER A 1 240 ? -3.373 -2.453 -0.063 1.00 88.50 240 SER A N 1
ATOM 1893 C CA . SER A 1 240 ? -3.805 -2.546 -1.462 1.00 88.50 240 SER A CA 1
ATOM 1894 C C . SER A 1 240 ? -3.358 -1.341 -2.297 1.00 88.50 240 SER A C 1
ATOM 1896 O O . SER A 1 240 ? -2.950 -1.510 -3.449 1.00 88.50 240 SER A O 1
ATOM 1898 N N . ASP A 1 241 ? -3.413 -0.128 -1.742 1.00 82.56 241 ASP A N 1
ATOM 1899 C CA . ASP A 1 241 ? -2.928 1.071 -2.424 1.00 82.56 241 ASP A CA 1
ATOM 1900 C C . ASP A 1 241 ? -1.408 1.031 -2.638 1.00 82.56 241 ASP A C 1
ATOM 1902 O O . ASP A 1 241 ? -0.944 1.368 -3.731 1.00 82.56 241 ASP A O 1
ATOM 1906 N N . ASN A 1 242 ? -0.635 0.563 -1.651 1.00 83.38 242 ASN A N 1
ATOM 1907 C CA . ASN A 1 242 ? 0.811 0.372 -1.792 1.00 83.38 242 ASN A CA 1
ATOM 1908 C C . ASN A 1 242 ? 1.145 -0.644 -2.895 1.00 83.38 242 ASN A C 1
ATOM 1910 O O . ASN A 1 242 ? 1.971 -0.353 -3.761 1.00 83.38 242 ASN A O 1
ATOM 1914 N N . GLU A 1 243 ? 0.469 -1.796 -2.910 1.00 85.56 243 GLU A N 1
ATOM 1915 C CA . GLU A 1 243 ? 0.624 -2.818 -3.953 1.00 85.56 243 GLU A CA 1
ATOM 1916 C C . GLU A 1 243 ? 0.297 -2.250 -5.342 1.00 85.56 243 GLU A C 1
ATOM 1918 O O . GLU A 1 243 ? 1.041 -2.460 -6.299 1.00 85.56 243 GLU A O 1
ATOM 1923 N N . ARG A 1 244 ? -0.768 -1.447 -5.461 1.00 88.44 244 ARG A N 1
ATOM 1924 C CA . ARG A 1 244 ? -1.150 -0.798 -6.723 1.00 88.44 244 ARG A CA 1
ATOM 1925 C C . ARG A 1 244 ? -0.119 0.226 -7.201 1.00 88.44 244 ARG A C 1
ATOM 1927 O O . ARG A 1 244 ? 0.136 0.316 -8.406 1.00 88.44 244 ARG A O 1
ATOM 1934 N N . ILE A 1 245 ? 0.453 1.014 -6.289 1.00 85.12 245 ILE A N 1
ATOM 1935 C CA . ILE A 1 245 ? 1.515 1.979 -6.610 1.00 85.12 245 ILE A CA 1
ATOM 1936 C C . ILE A 1 245 ? 2.759 1.237 -7.101 1.00 85.12 245 ILE A C 1
ATOM 1938 O O . ILE A 1 245 ? 3.291 1.595 -8.153 1.00 85.12 245 ILE A O 1
ATOM 1942 N N . LEU A 1 246 ? 3.181 0.189 -6.387 1.00 86.06 246 LEU A N 1
ATOM 1943 C CA . LEU A 1 246 ? 4.317 -0.648 -6.774 1.00 86.06 246 LEU A CA 1
ATOM 1944 C C . LEU A 1 246 ? 4.087 -1.292 -8.141 1.00 86.06 246 LEU A C 1
ATOM 1946 O O . LEU A 1 246 ? 4.941 -1.164 -9.014 1.00 86.06 246 LEU A O 1
ATOM 1950 N N . GLN A 1 247 ? 2.912 -1.880 -8.373 1.00 89.25 247 GLN A N 1
ATOM 1951 C CA . GLN A 1 247 ? 2.580 -2.491 -9.658 1.00 89.25 247 GLN A CA 1
ATOM 1952 C C . GLN A 1 247 ? 2.613 -1.475 -10.800 1.00 89.25 247 GLN A C 1
ATOM 1954 O O . GLN A 1 247 ? 3.224 -1.730 -11.830 1.00 89.25 247 GLN A O 1
ATOM 1959 N N . THR A 1 248 ? 2.019 -0.293 -10.609 1.00 89.56 248 THR A N 1
ATOM 1960 C CA . THR A 1 248 ? 2.052 0.769 -11.627 1.00 89.56 248 THR A CA 1
ATOM 1961 C C . THR A 1 248 ? 3.492 1.157 -11.954 1.00 89.56 248 THR A C 1
ATOM 1963 O O . THR A 1 248 ? 3.834 1.390 -13.112 1.00 89.56 248 THR A O 1
ATOM 1966 N N . ALA A 1 249 ? 4.346 1.233 -10.936 1.00 82.81 249 ALA A N 1
ATOM 1967 C CA . ALA A 1 249 ? 5.727 1.622 -11.122 1.00 82.81 249 ALA A CA 1
ATOM 1968 C C . ALA A 1 249 ? 6.557 0.530 -11.821 1.00 82.81 249 ALA A C 1
ATOM 1970 O O . ALA A 1 249 ? 7.309 0.853 -12.744 1.00 82.81 249 ALA A O 1
ATOM 1971 N N . LEU A 1 250 ? 6.350 -0.743 -11.469 1.00 86.81 250 LEU A N 1
ATOM 1972 C CA . LEU A 1 250 ? 6.914 -1.895 -12.178 1.00 86.81 250 LEU A CA 1
ATOM 1973 C C . LEU A 1 250 ? 6.450 -1.930 -13.640 1.00 86.81 250 LEU A C 1
ATOM 1975 O O . LEU A 1 250 ? 7.288 -1.961 -14.533 1.00 86.81 250 LEU A O 1
ATOM 1979 N N . ASP A 1 251 ? 5.150 -1.777 -13.904 1.00 89.75 251 ASP A N 1
ATOM 1980 C CA . ASP A 1 251 ? 4.599 -1.746 -15.266 1.00 89.75 251 ASP A CA 1
ATOM 1981 C C . ASP A 1 251 ? 5.230 -0.620 -16.107 1.00 89.75 251 ASP A C 1
ATOM 1983 O O . ASP A 1 251 ? 5.552 -0.796 -17.288 1.00 89.75 251 ASP A O 1
ATOM 1987 N N . THR A 1 252 ? 5.427 0.565 -15.511 1.00 86.38 252 THR A N 1
ATOM 1988 C CA . THR A 1 252 ? 6.110 1.672 -16.199 1.00 86.38 252 THR A CA 1
ATOM 1989 C C . THR A 1 252 ? 7.584 1.379 -16.448 1.00 86.38 252 THR A C 1
ATOM 1991 O O . THR A 1 252 ? 8.087 1.714 -17.523 1.00 86.38 252 THR A O 1
ATOM 1994 N N . HIS A 1 253 ? 8.264 0.738 -15.495 1.00 84.56 253 HIS A N 1
ATOM 1995 C CA . HIS A 1 253 ? 9.658 0.341 -15.637 1.00 84.56 253 HIS A CA 1
ATOM 1996 C C . HIS A 1 253 ? 9.822 -0.692 -16.754 1.00 84.56 253 HIS A C 1
ATOM 1998 O O . HIS A 1 253 ? 10.626 -0.472 -17.655 1.00 84.56 253 HIS A O 1
ATOM 2004 N N . ASP A 1 254 ? 9.002 -1.741 -16.764 1.00 87.75 254 ASP A N 1
ATOM 2005 C CA . ASP A 1 254 ? 9.018 -2.802 -17.773 1.00 87.75 254 ASP A CA 1
ATOM 2006 C C . ASP A 1 254 ? 8.722 -2.258 -19.174 1.00 87.75 254 ASP A C 1
ATOM 2008 O O . ASP A 1 254 ? 9.386 -2.608 -20.152 1.00 87.75 254 ASP A O 1
ATOM 2012 N N . SER A 1 255 ? 7.758 -1.340 -19.284 1.00 88.88 255 SER A N 1
ATOM 2013 C CA . SER A 1 255 ? 7.436 -0.654 -20.539 1.00 88.88 255 SER A CA 1
ATOM 2014 C C . SER A 1 255 ? 8.624 0.153 -21.081 1.00 88.88 255 SER A C 1
ATOM 2016 O O . SER A 1 255 ? 8.956 0.082 -22.273 1.00 88.88 255 SER A O 1
ATOM 2018 N N . TRP A 1 256 ? 9.308 0.902 -20.211 1.00 83.56 256 TRP A N 1
ATOM 2019 C CA . TRP A 1 256 ? 10.511 1.645 -20.589 1.00 83.56 256 TRP A CA 1
ATOM 2020 C C . TRP A 1 256 ? 11.675 0.719 -20.918 1.00 83.56 256 TRP A C 1
ATOM 2022 O O . TRP A 1 256 ? 12.366 0.956 -21.907 1.00 83.56 256 TRP A O 1
ATOM 2032 N N . GLN A 1 257 ? 11.865 -0.344 -20.141 1.00 85.75 257 GLN A N 1
ATOM 2033 C CA . GLN A 1 257 ? 12.907 -1.337 -20.353 1.00 85.75 257 GLN A CA 1
ATOM 2034 C C . GLN A 1 257 ? 12.749 -1.999 -21.721 1.00 85.75 257 GLN A C 1
ATOM 2036 O O . GLN A 1 257 ? 13.688 -1.987 -22.514 1.00 85.75 257 GLN A O 1
ATOM 2041 N N . LYS A 1 258 ? 11.533 -2.438 -22.059 1.00 89.06 258 LYS A N 1
ATOM 2042 C CA . LYS A 1 258 ? 11.212 -2.991 -23.376 1.00 89.06 258 LYS A CA 1
ATOM 2043 C C . LYS A 1 258 ? 11.499 -2.003 -24.507 1.00 89.06 258 LYS A C 1
ATOM 2045 O O . LYS A 1 258 ? 12.131 -2.364 -25.495 1.00 89.06 258 LYS A O 1
ATOM 2050 N N . THR A 1 259 ? 11.062 -0.751 -24.362 1.00 85.81 259 THR A N 1
ATOM 2051 C CA . THR A 1 259 ? 11.304 0.292 -25.376 1.00 85.81 259 THR A CA 1
ATOM 2052 C C . THR A 1 259 ? 12.803 0.528 -25.584 1.00 85.81 259 THR A C 1
ATOM 2054 O O . THR A 1 259 ? 13.263 0.707 -26.711 1.00 85.81 259 THR A O 1
ATOM 2057 N N . LEU A 1 260 ? 13.582 0.526 -24.501 1.00 81.31 260 LEU A N 1
ATOM 2058 C CA . LEU A 1 260 ? 15.031 0.682 -24.566 1.00 81.31 260 LEU A CA 1
ATOM 2059 C C . LEU A 1 260 ? 15.713 -0.549 -25.183 1.00 81.31 260 LEU A C 1
ATOM 2061 O O . LEU A 1 260 ? 16.675 -0.378 -25.928 1.00 81.31 260 LEU A O 1
ATOM 2065 N N . ASP A 1 261 ? 15.218 -1.763 -24.932 1.00 85.88 261 ASP A N 1
ATOM 2066 C CA . ASP A 1 261 ? 15.728 -2.994 -25.554 1.00 85.88 261 ASP A CA 1
ATOM 2067 C C . ASP A 1 261 ? 15.474 -3.022 -27.064 1.00 85.88 261 ASP A C 1
ATOM 2069 O O . ASP A 1 261 ? 16.370 -3.367 -27.836 1.00 85.88 261 ASP A O 1
ATOM 2073 N N . GLU A 1 262 ? 14.297 -2.574 -27.505 1.00 87.38 262 GLU A N 1
ATOM 2074 C CA . GLU A 1 262 ? 13.981 -2.397 -28.927 1.00 87.38 262 GLU A CA 1
ATOM 2075 C C . GLU A 1 262 ? 14.934 -1.381 -29.584 1.00 87.38 262 GLU A C 1
ATOM 2077 O O . GLU A 1 262 ? 15.542 -1.668 -30.617 1.00 87.38 262 GLU A O 1
ATOM 2082 N N . GLN A 1 263 ? 15.151 -0.223 -28.949 1.00 83.06 263 GLN A N 1
ATOM 2083 C CA . GLN A 1 263 ? 16.099 0.786 -29.442 1.00 83.06 263 GLN A CA 1
ATOM 2084 C C . GLN A 1 263 ? 17.546 0.277 -29.466 1.00 83.06 263 GLN A C 1
ATOM 2086 O O . GLN A 1 263 ? 18.299 0.575 -30.396 1.00 83.06 263 GLN A O 1
ATOM 2091 N N . GLN A 1 264 ? 17.949 -0.492 -28.454 1.00 85.56 264 GLN A N 1
ATOM 2092 C CA . GLN A 1 264 ? 19.263 -1.118 -28.392 1.00 85.56 264 GLN A CA 1
ATOM 2093 C C . GLN A 1 264 ? 19.457 -2.084 -29.562 1.00 85.56 264 GLN A C 1
ATOM 2095 O O . GLN A 1 264 ? 20.483 -2.019 -30.245 1.00 85.56 264 GLN A O 1
ATOM 2100 N N . HIS A 1 265 ? 18.470 -2.941 -29.819 1.00 86.00 265 HIS A N 1
ATOM 2101 C CA . HIS A 1 265 ? 18.503 -3.884 -30.928 1.00 86.00 265 HIS A CA 1
ATOM 2102 C C . HIS A 1 265 ? 18.597 -3.168 -32.285 1.00 86.00 265 HIS A C 1
ATOM 2104 O O . HIS A 1 265 ? 19.429 -3.525 -33.123 1.00 86.00 265 HIS A O 1
ATOM 2110 N N . ASP A 1 266 ? 17.831 -2.093 -32.481 1.00 86.50 266 ASP A N 1
ATOM 2111 C CA . ASP A 1 266 ? 17.881 -1.282 -33.701 1.00 86.50 266 ASP A CA 1
ATOM 2112 C C . ASP A 1 266 ? 19.268 -0.666 -33.939 1.00 86.50 266 ASP A C 1
ATOM 2114 O O . ASP A 1 266 ? 19.787 -0.697 -35.060 1.00 86.50 266 ASP A O 1
ATOM 2118 N N . ILE A 1 267 ? 19.906 -0.129 -32.893 1.00 82.56 267 ILE A N 1
ATOM 2119 C CA . ILE A 1 267 ? 21.260 0.437 -32.990 1.00 82.56 267 ILE A CA 1
ATOM 2120 C C . ILE A 1 267 ? 22.280 -0.656 -33.339 1.00 82.56 267 ILE A C 1
ATOM 2122 O O . ILE A 1 267 ? 23.139 -0.440 -34.201 1.00 82.56 267 ILE A O 1
ATOM 2126 N N . GLN A 1 268 ? 22.175 -1.838 -32.724 1.00 85.25 268 GLN A N 1
ATOM 2127 C CA . GLN A 1 268 ? 23.034 -2.984 -33.039 1.00 85.25 268 GLN A CA 1
ATOM 2128 C C . GLN A 1 268 ? 22.895 -3.401 -34.510 1.00 85.25 268 GLN A C 1
ATOM 2130 O O . GLN A 1 268 ? 23.902 -3.563 -35.207 1.00 85.25 268 GLN A O 1
ATOM 2135 N N . LEU A 1 269 ? 21.662 -3.493 -35.022 1.00 85.50 269 LEU A N 1
ATOM 2136 C CA . LEU A 1 269 ? 21.387 -3.791 -36.431 1.00 85.50 269 LEU A CA 1
ATOM 2137 C C . LEU A 1 269 ? 21.972 -2.730 -37.371 1.00 85.50 269 LEU A C 1
ATOM 2139 O O . LEU A 1 269 ? 22.567 -3.068 -38.400 1.00 85.50 269 LEU A O 1
ATOM 2143 N N . GLN A 1 270 ? 21.841 -1.445 -37.031 1.00 83.75 270 GLN A N 1
ATOM 2144 C CA . GLN A 1 270 ? 22.401 -0.353 -37.829 1.00 83.75 270 GLN A CA 1
ATOM 2145 C C . GLN A 1 270 ? 23.931 -0.402 -37.879 1.00 83.75 270 GLN A C 1
ATOM 2147 O O . GLN A 1 270 ? 24.510 -0.239 -38.957 1.00 83.75 270 GLN A O 1
ATOM 2152 N N . LEU A 1 271 ? 24.591 -0.670 -36.748 1.00 81.31 271 LEU A N 1
ATOM 2153 C CA . LEU A 1 271 ? 26.045 -0.827 -36.680 1.00 81.31 271 LEU A CA 1
ATOM 2154 C C . LEU A 1 271 ? 26.513 -2.051 -37.478 1.00 81.31 271 LEU A C 1
ATOM 2156 O O . LEU A 1 271 ? 27.438 -1.939 -38.285 1.00 81.31 271 LEU A O 1
ATOM 2160 N N . ALA A 1 272 ? 25.827 -3.188 -37.342 1.00 83.12 272 ALA A N 1
ATOM 2161 C CA . ALA A 1 272 ? 26.106 -4.399 -38.111 1.00 83.12 272 ALA A CA 1
ATOM 2162 C C . ALA A 1 272 ? 25.978 -4.171 -39.626 1.00 83.12 272 ALA A C 1
ATOM 2164 O O . ALA A 1 272 ? 26.884 -4.493 -40.401 1.00 83.12 272 ALA A O 1
ATOM 2165 N N . SER A 1 273 ? 24.876 -3.552 -40.053 1.00 83.69 273 SER A N 1
ATOM 2166 C CA . SER A 1 273 ? 24.625 -3.198 -41.453 1.00 83.69 273 SER A CA 1
ATOM 2167 C C . SER A 1 273 ? 25.678 -2.228 -41.997 1.00 83.69 273 SER A C 1
ATOM 2169 O O . SER A 1 273 ? 26.170 -2.396 -43.118 1.00 83.69 273 SER A O 1
ATOM 2171 N N . ASN A 1 274 ? 26.098 -1.245 -41.191 1.00 83.19 274 ASN A N 1
ATOM 2172 C CA . ASN A 1 274 ? 27.155 -0.309 -41.563 1.00 83.19 274 ASN A CA 1
ATOM 2173 C C . ASN A 1 274 ? 28.486 -1.026 -41.834 1.00 83.19 274 ASN A C 1
ATOM 2175 O O . ASN A 1 274 ? 29.115 -0.772 -42.863 1.00 83.19 274 ASN A O 1
ATOM 2179 N N . VAL A 1 275 ? 28.875 -1.967 -40.967 1.00 82.38 275 VAL A N 1
ATOM 2180 C CA . VAL A 1 275 ? 30.090 -2.779 -41.141 1.00 82.38 275 VAL A CA 1
ATOM 2181 C C . VAL A 1 275 ? 30.018 -3.604 -42.424 1.00 82.38 275 VAL A C 1
ATOM 2183 O O . VAL A 1 275 ? 30.949 -3.562 -43.230 1.00 82.38 275 VAL A O 1
ATOM 2186 N N . VAL A 1 276 ? 28.899 -4.288 -42.687 1.00 84.06 276 VAL A N 1
ATOM 2187 C CA . VAL A 1 276 ? 28.717 -5.062 -43.930 1.00 84.06 276 VAL A CA 1
ATOM 2188 C C . VAL A 1 276 ? 28.856 -4.169 -45.165 1.00 84.06 276 VAL A C 1
ATOM 2190 O O . VAL A 1 276 ? 29.655 -4.468 -46.057 1.00 84.06 276 VAL A O 1
ATOM 2193 N N . ARG A 1 277 ? 28.157 -3.030 -45.190 1.00 84.25 277 ARG A N 1
ATOM 2194 C CA . ARG A 1 277 ? 28.225 -2.064 -46.295 1.00 84.25 277 ARG A CA 1
ATOM 2195 C C . ARG A 1 277 ? 29.637 -1.514 -46.490 1.00 84.25 277 ARG A C 1
ATOM 2197 O O . ARG A 1 277 ? 30.081 -1.290 -47.617 1.00 84.25 277 ARG A O 1
ATOM 2204 N N . ARG A 1 278 ? 30.377 -1.315 -45.399 1.00 81.56 278 ARG A N 1
ATOM 2205 C CA . ARG A 1 278 ? 31.777 -0.894 -45.443 1.00 81.56 278 ARG A CA 1
ATOM 2206 C C . ARG A 1 278 ? 32.677 -1.979 -46.037 1.00 81.56 278 ARG A C 1
ATOM 2208 O O . ARG A 1 278 ? 33.492 -1.652 -46.901 1.00 81.56 278 ARG A O 1
ATOM 2215 N N . ARG A 1 279 ? 32.498 -3.254 -45.665 1.00 82.19 279 ARG A N 1
ATOM 2216 C CA . ARG A 1 279 ? 33.219 -4.385 -46.284 1.00 82.19 279 ARG A CA 1
ATOM 2217 C C . ARG A 1 279 ? 32.967 -4.439 -47.795 1.00 82.19 279 ARG A C 1
ATOM 2219 O O . ARG A 1 279 ? 33.900 -4.646 -48.569 1.00 82.19 279 ARG A O 1
ATOM 2226 N N . GLU A 1 280 ? 31.729 -4.219 -48.232 1.00 88.31 280 GLU A N 1
ATOM 2227 C CA . GLU A 1 280 ? 31.366 -4.173 -49.655 1.00 88.31 280 GLU A CA 1
ATOM 2228 C C . GLU A 1 280 ? 32.042 -3.021 -50.401 1.00 88.31 280 GLU A C 1
ATOM 2230 O O . GLU A 1 280 ? 32.663 -3.244 -51.441 1.00 88.31 280 GLU A O 1
ATOM 2235 N N . LEU A 1 281 ? 31.990 -1.806 -49.849 1.00 87.75 281 LEU A N 1
ATOM 2236 C CA . LEU A 1 281 ? 32.667 -0.638 -50.418 1.00 87.75 281 LEU A CA 1
ATOM 2237 C C . LEU A 1 281 ? 34.181 -0.847 -50.507 1.00 87.75 281 LEU A C 1
ATOM 2239 O O . LEU A 1 281 ? 34.795 -0.501 -51.515 1.00 87.75 281 LEU A O 1
ATOM 2243 N N . GLN A 1 282 ? 34.790 -1.444 -49.482 1.00 86.88 282 GLN A N 1
ATOM 2244 C CA . GLN A 1 282 ? 36.218 -1.741 -49.478 1.00 86.88 282 GLN A CA 1
ATOM 2245 C C . GLN A 1 282 ? 36.592 -2.764 -50.556 1.00 86.88 282 GLN A C 1
ATOM 2247 O O . GLN A 1 282 ? 37.589 -2.559 -51.251 1.00 86.88 282 GLN A O 1
ATOM 2252 N N . ARG A 1 283 ? 35.786 -3.818 -50.754 1.00 90.50 283 ARG A N 1
ATOM 2253 C CA . ARG A 1 283 ? 35.978 -4.756 -51.875 1.00 90.50 283 ARG A CA 1
ATOM 2254 C C . ARG A 1 283 ? 35.839 -4.054 -53.223 1.00 90.50 283 ARG A C 1
ATOM 2256 O O . ARG A 1 283 ? 36.742 -4.162 -54.043 1.00 90.50 283 ARG A O 1
ATOM 2263 N N . ALA A 1 284 ? 34.787 -3.260 -53.421 1.00 91.31 284 ALA A N 1
ATOM 2264 C CA . ALA A 1 284 ? 34.574 -2.524 -54.667 1.00 91.31 284 ALA A CA 1
ATOM 2265 C C . ALA A 1 284 ? 35.731 -1.555 -54.984 1.00 91.31 284 ALA A C 1
ATOM 2267 O O . ALA A 1 284 ? 36.167 -1.452 -56.132 1.00 91.31 284 ALA A O 1
ATOM 2268 N N . LEU A 1 285 ? 36.277 -0.877 -53.967 1.00 90.94 285 LEU A N 1
ATOM 2269 C CA . LEU A 1 285 ? 37.462 -0.028 -54.110 1.00 90.94 285 LEU A CA 1
ATOM 2270 C C . LEU A 1 285 ? 38.713 -0.836 -54.474 1.00 90.94 285 LEU A C 1
ATOM 2272 O O . LEU A 1 285 ? 39.471 -0.412 -55.345 1.00 90.94 285 LEU A O 1
ATOM 2276 N N . GLN A 1 286 ? 38.933 -1.992 -53.842 1.00 92.06 286 GLN A N 1
ATOM 2277 C CA . GLN A 1 286 ? 40.053 -2.878 -54.172 1.00 92.06 286 GLN A CA 1
ATOM 2278 C C . GLN A 1 286 ? 39.940 -3.439 -55.591 1.00 92.06 286 GLN A C 1
ATOM 2280 O O . GLN A 1 286 ? 40.939 -3.480 -56.307 1.00 92.06 286 GLN A O 1
ATOM 2285 N N . ASP A 1 287 ? 38.744 -3.830 -56.018 1.00 93.25 287 ASP A N 1
ATOM 2286 C CA . ASP A 1 287 ? 38.504 -4.363 -57.357 1.00 93.25 287 ASP A CA 1
ATOM 2287 C C . ASP A 1 287 ? 38.667 -3.277 -58.422 1.00 93.25 287 ASP A C 1
ATOM 2289 O O . ASP A 1 287 ? 39.331 -3.503 -59.433 1.00 93.25 287 ASP A O 1
ATOM 2293 N N . SER A 1 288 ? 38.179 -2.060 -58.163 1.00 92.19 288 SER A N 1
ATOM 2294 C CA . SER A 1 288 ? 38.423 -0.894 -59.019 1.00 92.19 288 SER A CA 1
ATOM 2295 C C . SER A 1 288 ? 39.914 -0.538 -59.096 1.00 92.19 288 SER A C 1
ATOM 2297 O O . SER A 1 288 ? 40.450 -0.292 -60.181 1.00 92.19 288 SER A O 1
ATOM 2299 N N . ALA A 1 289 ? 40.635 -0.583 -57.971 1.00 89.88 289 ALA A N 1
ATOM 2300 C CA . ALA A 1 289 ? 42.080 -0.366 -57.941 1.00 89.88 289 ALA A CA 1
ATOM 2301 C C . ALA A 1 289 ? 42.837 -1.439 -58.743 1.00 89.88 289 ALA A C 1
ATOM 2303 O O . ALA A 1 289 ? 43.701 -1.103 -59.550 1.00 89.88 289 ALA A O 1
ATOM 2304 N N . LYS A 1 290 ? 42.485 -2.721 -58.591 1.00 91.81 290 LYS A N 1
ATOM 2305 C CA . LYS A 1 290 ? 43.062 -3.820 -59.385 1.00 91.81 290 LYS A CA 1
ATOM 2306 C C . LYS A 1 290 ? 42.744 -3.667 -60.870 1.00 91.81 290 LYS A C 1
ATOM 2308 O O . LYS A 1 290 ? 43.624 -3.856 -61.705 1.00 91.81 290 LYS A O 1
ATOM 2313 N N . HIS A 1 291 ? 41.511 -3.298 -61.206 1.00 92.69 291 HIS A N 1
ATOM 2314 C CA . HIS A 1 291 ? 41.079 -3.094 -62.584 1.00 92.69 291 HIS A CA 1
ATOM 2315 C C . HIS A 1 291 ? 41.842 -1.941 -63.246 1.00 92.69 291 HIS A C 1
ATOM 2317 O O . HIS A 1 291 ? 42.407 -2.112 -64.324 1.00 92.69 291 HIS A O 1
ATOM 2323 N N . THR A 1 292 ? 41.933 -0.789 -62.580 1.00 90.56 292 THR A N 1
ATOM 2324 C CA . THR A 1 292 ? 42.684 0.376 -63.075 1.00 90.56 292 THR A CA 1
ATOM 2325 C C . THR A 1 292 ? 44.184 0.097 -63.175 1.00 90.56 292 THR A C 1
ATOM 2327 O O . THR A 1 292 ? 44.794 0.464 -64.178 1.00 90.56 292 THR A O 1
ATOM 2330 N N . GLN A 1 293 ? 44.777 -0.615 -62.208 1.00 91.00 293 GLN A N 1
ATOM 2331 C CA . GLN A 1 293 ? 46.159 -1.103 -62.298 1.00 91.00 293 GLN A CA 1
ATOM 2332 C C . GLN A 1 293 ? 46.353 -2.057 -63.483 1.00 91.00 293 GLN A C 1
ATOM 2334 O O . GLN A 1 293 ? 47.342 -1.933 -64.202 1.00 91.00 293 GLN A O 1
ATOM 2339 N N . GLY A 1 294 ? 45.406 -2.966 -63.732 1.00 91.88 294 GLY A N 1
ATOM 2340 C CA . GLY A 1 294 ? 45.421 -3.874 -64.879 1.00 91.88 294 GLY A CA 1
ATOM 2341 C C . GLY A 1 294 ? 45.313 -3.141 -66.218 1.00 91.88 294 GLY A C 1
ATOM 2342 O O . GLY A 1 294 ? 46.092 -3.414 -67.132 1.00 91.88 294 GLY A O 1
ATOM 2343 N N . MET A 1 295 ? 44.413 -2.157 -66.328 1.00 89.81 295 MET A N 1
ATOM 2344 C CA . MET A 1 295 ? 44.315 -1.300 -67.514 1.00 89.81 295 MET A CA 1
ATOM 2345 C C . MET A 1 295 ? 45.595 -0.493 -67.729 1.00 89.81 295 MET A C 1
ATOM 2347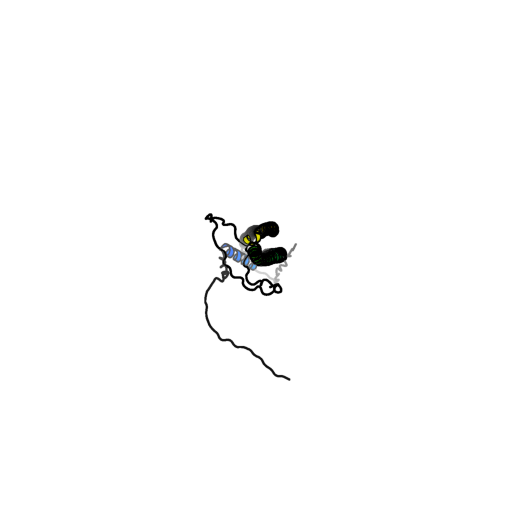 O O . MET A 1 295 ? 46.089 -0.423 -68.850 1.00 89.81 295 MET A O 1
ATOM 2351 N N . PHE A 1 296 ? 46.158 0.088 -66.668 1.00 90.38 296 PHE A N 1
ATOM 2352 C CA . PHE A 1 296 ? 47.421 0.816 -66.742 1.00 90.38 296 PHE A CA 1
ATOM 2353 C C . PHE A 1 296 ? 48.568 -0.099 -67.182 1.00 90.38 296 PHE A C 1
ATOM 2355 O O . PHE A 1 296 ? 49.324 0.261 -68.079 1.00 90.38 296 PHE A O 1
ATOM 2362 N N . ALA A 1 297 ? 48.671 -1.303 -66.618 1.00 88.12 297 ALA A N 1
ATOM 2363 C CA . ALA A 1 297 ? 49.667 -2.292 -67.014 1.00 88.12 297 ALA A CA 1
ATOM 2364 C C . ALA A 1 297 ? 49.503 -2.717 -68.482 1.00 88.12 297 ALA A C 1
ATOM 2366 O O . ALA A 1 297 ? 50.493 -2.814 -69.204 1.00 88.12 297 ALA A O 1
ATOM 2367 N N . SER A 1 298 ? 48.266 -2.906 -68.952 1.00 87.81 298 SER A N 1
ATOM 2368 C CA . SER A 1 298 ? 47.965 -3.215 -70.355 1.00 87.81 298 SER A CA 1
ATOM 2369 C C . SER A 1 298 ? 48.322 -2.056 -71.292 1.00 87.81 298 SER A C 1
ATOM 2371 O O . SER A 1 298 ? 48.950 -2.275 -72.330 1.00 87.81 298 SER A O 1
ATOM 2373 N N . LEU A 1 299 ? 48.004 -0.815 -70.909 1.00 87.44 299 LEU A N 1
ATOM 2374 C CA . LEU A 1 299 ? 48.412 0.384 -71.643 1.00 87.44 299 LEU A CA 1
ATOM 2375 C C . LEU A 1 299 ? 49.937 0.502 -71.704 1.00 87.44 299 LEU A C 1
ATOM 2377 O O . LEU A 1 299 ? 50.482 0.703 -72.786 1.00 87.44 299 LEU A O 1
ATOM 2381 N N . MET A 1 300 ? 50.633 0.314 -70.582 1.00 86.31 300 MET A N 1
ATOM 2382 C CA . MET A 1 300 ? 52.096 0.319 -70.526 1.00 86.31 300 MET A CA 1
ATOM 2383 C C . MET A 1 300 ? 52.703 -0.783 -71.395 1.00 86.31 300 MET A C 1
ATOM 2385 O O . MET A 1 300 ? 53.630 -0.506 -72.148 1.00 86.31 300 MET A O 1
ATOM 2389 N N . ALA A 1 301 ? 52.168 -2.005 -71.354 1.00 82.94 301 ALA A N 1
ATOM 2390 C CA . ALA A 1 301 ? 52.618 -3.106 -72.204 1.00 82.94 301 ALA A CA 1
ATOM 2391 C C . ALA A 1 301 ? 52.421 -2.792 -73.693 1.00 82.94 301 ALA A C 1
ATOM 2393 O O . ALA A 1 301 ? 53.315 -3.045 -74.497 1.00 82.94 301 ALA A O 1
ATOM 2394 N N . ARG A 1 302 ? 51.291 -2.174 -74.058 1.00 82.12 302 ARG A N 1
ATOM 2395 C CA . ARG A 1 302 ? 51.018 -1.750 -75.435 1.00 82.12 302 ARG A CA 1
ATOM 2396 C C . ARG A 1 302 ? 51.975 -0.649 -75.887 1.00 82.12 302 ARG A C 1
ATOM 2398 O O . ARG A 1 302 ? 52.560 -0.768 -76.958 1.00 82.12 302 ARG A O 1
ATOM 2405 N N . VAL A 1 303 ? 52.199 0.373 -75.059 1.00 83.44 303 VAL A N 1
ATOM 2406 C CA . VAL A 1 303 ? 53.187 1.432 -75.321 1.00 83.44 303 VAL A CA 1
ATOM 2407 C C . VAL A 1 303 ? 54.584 0.831 -75.490 1.00 83.44 303 VAL A C 1
ATOM 2409 O O . VAL A 1 303 ? 55.249 1.137 -76.472 1.00 83.44 303 VAL A O 1
ATOM 2412 N N . MET A 1 304 ? 54.986 -0.084 -74.603 1.00 75.38 304 MET A N 1
ATOM 2413 C CA . MET A 1 304 ? 56.268 -0.800 -74.665 1.00 75.38 304 MET A CA 1
ATOM 2414 C C . MET A 1 304 ? 56.396 -1.688 -75.913 1.00 75.38 304 MET A C 1
ATOM 2416 O O . MET A 1 304 ? 57.478 -1.775 -76.478 1.00 75.38 304 MET A O 1
ATOM 2420 N N . SER A 1 305 ? 55.304 -2.294 -76.388 1.00 70.88 305 SER A N 1
ATOM 2421 C CA . SER A 1 305 ? 55.280 -3.094 -77.625 1.00 70.88 305 SER A CA 1
ATOM 2422 C C . SER A 1 305 ? 55.263 -2.263 -78.915 1.00 70.88 305 SER A C 1
ATOM 2424 O O . SER A 1 305 ? 55.609 -2.771 -79.976 1.00 70.88 305 SER A O 1
ATOM 2426 N N . CYS A 1 306 ? 54.858 -0.991 -78.837 1.00 62.66 306 CYS A N 1
ATOM 2427 C CA . CYS A 1 306 ? 54.878 -0.047 -79.955 1.00 62.66 306 CYS A CA 1
ATOM 2428 C C . CYS A 1 306 ? 56.188 0.750 -80.041 1.00 62.66 306 CYS A C 1
ATOM 2430 O O . CYS A 1 306 ? 56.342 1.555 -80.960 1.00 62.66 306 CYS A O 1
ATOM 2432 N N . LEU A 1 307 ? 57.132 0.542 -79.116 1.00 54.62 307 LEU A N 1
ATOM 2433 C CA . LEU A 1 307 ? 58.497 1.015 -79.303 1.00 54.62 307 LEU A CA 1
ATOM 2434 C C . LEU A 1 307 ? 59.139 0.182 -80.424 1.00 54.62 307 LEU A C 1
ATOM 2436 O O . LEU A 1 307 ? 59.215 -1.041 -80.296 1.00 54.62 307 LEU A O 1
ATOM 2440 N N . PRO A 1 308 ? 59.587 0.802 -81.530 1.00 47.88 308 PRO A N 1
ATOM 2441 C CA . PRO A 1 308 ? 60.270 0.070 -82.582 1.00 47.88 308 PRO A CA 1
ATOM 2442 C C . PRO A 1 308 ? 61.524 -0.583 -82.001 1.00 47.88 308 PRO A C 1
ATOM 2444 O O . PRO A 1 308 ? 62.303 0.067 -81.298 1.00 47.88 308 PRO A O 1
ATOM 2447 N N . SER A 1 309 ? 61.735 -1.860 -82.321 1.00 49.50 309 SER A N 1
ATOM 2448 C CA . SER A 1 309 ? 63.028 -2.514 -82.168 1.00 49.50 309 SER A CA 1
ATOM 2449 C C . SER A 1 309 ? 64.036 -1.787 -83.061 1.00 49.50 309 SER A C 1
ATOM 2451 O O . SER A 1 309 ? 64.235 -2.151 -84.217 1.00 49.50 309 SER A O 1
ATOM 2453 N N . GLN A 1 310 ? 64.657 -0.728 -82.547 1.00 41.78 310 GLN A N 1
ATOM 2454 C CA . GLN A 1 310 ? 65.909 -0.235 -83.100 1.00 41.78 310 GLN A CA 1
ATOM 2455 C C . GLN A 1 310 ? 67.005 -1.221 -82.696 1.00 41.78 310 GLN A C 1
ATOM 2457 O O . GLN A 1 310 ? 67.735 -1.018 -81.729 1.00 41.78 310 GLN A O 1
ATOM 2462 N N . SER A 1 311 ? 67.078 -2.331 -83.425 1.00 43.16 311 SER A N 1
ATOM 2463 C CA . SER A 1 311 ? 68.359 -2.959 -83.707 1.00 43.16 311 SER A CA 1
ATOM 2464 C C . SER A 1 311 ? 69.032 -2.147 -84.813 1.00 43.16 311 SER A C 1
ATOM 2466 O O . SER A 1 311 ? 68.427 -1.908 -85.857 1.00 43.16 311 SER A O 1
ATOM 2468 N N . ASP A 1 312 ? 70.276 -1.765 -84.533 1.00 39.47 312 ASP A N 1
ATOM 2469 C CA . ASP A 1 312 ? 71.297 -1.209 -85.427 1.00 39.47 312 ASP A CA 1
ATOM 2470 C C . ASP A 1 312 ? 71.219 0.297 -85.730 1.00 39.47 312 ASP A C 1
ATOM 2472 O O . ASP A 1 312 ? 70.542 0.725 -86.654 1.00 39.47 312 ASP A O 1
ATOM 2476 N N . VAL A 1 313 ? 71.981 1.108 -84.976 1.00 38.06 313 VAL A N 1
ATOM 2477 C CA . VAL A 1 313 ? 73.224 1.758 -85.457 1.00 38.06 313 VAL A CA 1
ATOM 2478 C C . VAL A 1 313 ? 74.105 2.167 -84.259 1.00 38.06 313 VAL A C 1
ATOM 2480 O O . VAL A 1 313 ? 73.645 2.628 -83.219 1.00 38.06 313 VAL A O 1
ATOM 2483 N N . SER A 1 314 ? 75.400 1.937 -84.457 1.00 37.62 314 SER A N 1
ATOM 2484 C CA . SER A 1 314 ? 76.560 2.054 -83.574 1.00 37.62 314 SER A CA 1
ATOM 2485 C C . SER A 1 314 ? 76.802 3.424 -82.904 1.00 37.62 314 SER A C 1
ATOM 2487 O O . SER A 1 314 ? 76.707 4.465 -83.541 1.00 37.62 314 SER A O 1
ATOM 2489 N N . THR A 1 315 ? 77.222 3.353 -81.632 1.00 43.84 315 THR A N 1
ATOM 2490 C CA . THR A 1 315 ? 78.228 4.171 -80.905 1.00 43.84 315 THR A CA 1
ATOM 2491 C C . THR A 1 315 ? 78.375 5.672 -81.215 1.00 43.84 315 THR A C 1
ATOM 2493 O O . THR A 1 315 ? 78.971 6.019 -82.227 1.00 43.84 315 THR A O 1
ATOM 2496 N N . ASP A 1 316 ? 78.092 6.541 -80.232 1.00 33.25 316 ASP A N 1
ATOM 2497 C CA . ASP A 1 316 ? 79.162 7.290 -79.542 1.00 33.25 316 ASP A CA 1
ATOM 2498 C C . ASP A 1 316 ? 78.677 8.015 -78.261 1.00 33.25 316 ASP A C 1
ATOM 2500 O O . ASP A 1 316 ? 77.713 8.771 -78.263 1.00 33.25 316 ASP A O 1
ATOM 2504 N N . LYS A 1 317 ? 79.428 7.767 -77.182 1.00 42.22 317 LYS A N 1
ATOM 2505 C CA . LYS A 1 317 ? 79.788 8.628 -76.036 1.00 42.22 317 LYS A CA 1
ATOM 2506 C C . LYS A 1 317 ? 78.753 9.363 -75.155 1.00 42.22 317 LYS A C 1
ATOM 2508 O O . LYS A 1 317 ? 77.996 10.228 -75.566 1.00 42.22 317 LYS A O 1
ATOM 2513 N N . ALA A 1 318 ? 79.048 9.173 -73.861 1.00 35.47 318 ALA A N 1
ATOM 2514 C CA . ALA A 1 318 ? 79.052 10.136 -72.753 1.00 35.47 318 ALA A CA 1
ATOM 2515 C C . ALA A 1 318 ? 77.822 10.193 -71.826 1.00 35.47 318 ALA A C 1
ATOM 2517 O O . ALA A 1 318 ? 76.841 10.881 -72.064 1.00 35.47 318 ALA A O 1
ATOM 2518 N N . SER A 1 319 ? 77.992 9.517 -70.683 1.00 37.56 319 SER A N 1
ATOM 2519 C CA . SER A 1 319 ? 77.917 10.085 -69.329 1.00 37.56 319 SER A CA 1
ATOM 2520 C C . SER A 1 319 ? 76.764 11.045 -69.000 1.00 37.56 319 SER A C 1
ATOM 2522 O O . SER A 1 319 ? 76.764 12.198 -69.405 1.00 37.56 319 SER A O 1
ATOM 2524 N N . VAL A 1 320 ? 75.903 10.654 -68.059 1.00 41.50 320 VAL A N 1
ATOM 2525 C CA . VAL A 1 320 ? 75.979 11.111 -66.656 1.00 41.50 320 VAL A CA 1
ATOM 2526 C C . VAL A 1 320 ? 74.798 10.527 -65.880 1.00 41.50 320 VAL A C 1
ATOM 2528 O O . VAL A 1 320 ? 73.623 10.739 -66.164 1.00 41.50 320 VAL A O 1
ATOM 2531 N N . ASN A 1 321 ? 75.175 9.801 -64.838 1.00 42.16 321 ASN A N 1
ATOM 2532 C CA . ASN A 1 321 ? 74.343 9.281 -63.774 1.00 42.16 321 ASN A CA 1
ATOM 2533 C C . ASN A 1 321 ? 73.700 10.447 -62.998 1.00 42.16 321 ASN A C 1
ATOM 2535 O O . ASN A 1 321 ? 74.419 11.249 -62.402 1.00 42.16 321 ASN A O 1
ATOM 2539 N N . LYS A 1 322 ? 72.366 10.528 -62.933 1.00 42.16 322 LYS A N 1
ATOM 2540 C CA . LYS A 1 322 ? 71.669 11.269 -61.867 1.00 42.16 322 LYS A CA 1
ATOM 2541 C C . LYS A 1 322 ? 70.344 10.589 -61.533 1.00 42.16 322 LYS A C 1
ATOM 2543 O O . LYS A 1 322 ? 69.312 10.836 -62.149 1.00 42.16 322 LYS A O 1
ATOM 2548 N N . LYS A 1 323 ? 70.395 9.742 -60.499 1.00 45.19 323 LYS A N 1
ATOM 2549 C CA . LYS A 1 323 ? 69.237 9.308 -59.709 1.00 45.19 323 LYS A CA 1
ATOM 2550 C C . LYS A 1 323 ? 68.431 10.545 -59.295 1.00 45.19 323 LYS A C 1
ATOM 2552 O O . LYS A 1 323 ? 68.862 11.285 -58.414 1.00 45.19 323 LYS A O 1
ATOM 2557 N N . ARG A 1 324 ? 67.255 10.756 -59.887 1.00 40.94 324 ARG A N 1
ATOM 2558 C CA . ARG A 1 324 ? 66.195 11.545 -59.251 1.00 40.94 324 ARG A CA 1
ATOM 2559 C C . ARG A 1 324 ? 65.341 10.580 -58.440 1.00 40.94 324 ARG A C 1
ATOM 2561 O O . ARG A 1 324 ? 64.588 9.790 -58.998 1.00 40.94 324 ARG A O 1
ATOM 2568 N N . LYS A 1 325 ? 65.506 10.631 -57.116 1.00 40.09 325 LYS A N 1
ATOM 2569 C CA . LYS A 1 325 ? 64.486 10.173 -56.173 1.00 40.09 325 LYS A CA 1
ATOM 2570 C C . LYS A 1 325 ? 63.219 10.983 -56.465 1.00 40.09 325 LYS A C 1
ATOM 2572 O O . LYS A 1 325 ? 63.255 12.207 -56.378 1.00 40.09 325 LYS A O 1
ATOM 2577 N N . LEU A 1 326 ? 62.136 10.310 -56.840 1.00 39.38 326 LEU A N 1
ATOM 2578 C CA . LEU A 1 326 ? 60.792 10.855 -56.690 1.00 39.38 326 LEU A CA 1
ATOM 2579 C C . LEU A 1 326 ? 60.492 10.851 -55.190 1.00 39.38 326 LEU A C 1
ATOM 2581 O O . LEU A 1 326 ? 60.150 9.821 -54.616 1.00 39.38 326 LEU A O 1
ATOM 2585 N N . GLU A 1 327 ? 60.711 11.991 -54.544 1.00 34.47 327 GLU A N 1
ATOM 2586 C CA . GLU A 1 327 ? 60.119 12.267 -53.243 1.00 34.47 327 GLU A CA 1
ATOM 2587 C C . GLU A 1 327 ? 58.632 12.557 -53.461 1.00 34.47 327 GLU A C 1
ATOM 2589 O O . GLU A 1 327 ? 58.267 13.505 -54.155 1.00 34.47 327 GLU A O 1
ATOM 2594 N N . CYS A 1 328 ? 57.772 11.727 -52.879 1.00 42.88 328 CYS A N 1
ATOM 2595 C CA . CYS A 1 328 ? 56.400 12.107 -52.570 1.00 42.88 328 CYS A CA 1
ATOM 2596 C C . CYS A 1 328 ? 56.414 12.905 -51.260 1.00 42.88 328 CYS A C 1
ATOM 2598 O O . CYS A 1 328 ? 56.890 12.361 -50.260 1.00 42.88 328 CYS A O 1
ATOM 2600 N N . PRO A 1 329 ? 55.812 14.107 -51.197 1.00 40.03 329 PRO A N 1
ATOM 2601 C CA . PRO A 1 329 ? 55.387 14.656 -49.919 1.00 40.03 329 PRO A CA 1
ATOM 2602 C C . PRO A 1 329 ? 53.863 14.819 -49.838 1.00 40.03 329 PRO A C 1
ATOM 2604 O O . PRO A 1 329 ? 53.242 15.570 -50.584 1.00 40.03 329 PRO A O 1
ATOM 2607 N N . ALA A 1 330 ? 53.328 14.124 -48.833 1.00 36.72 330 ALA A N 1
ATOM 2608 C CA . ALA A 1 330 ? 52.249 14.522 -47.932 1.00 36.72 330 ALA A CA 1
ATOM 2609 C C . ALA A 1 330 ? 50.840 14.784 -48.503 1.00 36.72 330 ALA A C 1
ATOM 2611 O O . ALA A 1 330 ? 50.484 15.883 -48.926 1.00 36.72 330 ALA A O 1
ATOM 2612 N N . ARG A 1 331 ? 49.967 13.784 -48.293 1.00 39.66 331 ARG A N 1
ATOM 2613 C CA . ARG A 1 331 ? 48.543 14.008 -48.004 1.00 39.66 331 ARG A CA 1
ATOM 2614 C C . ARG A 1 331 ? 48.432 15.007 -46.847 1.00 39.66 331 ARG A C 1
ATOM 2616 O O . ARG A 1 331 ? 48.815 14.689 -45.725 1.00 39.66 331 ARG A O 1
ATOM 2623 N N . ARG A 1 332 ? 47.886 16.195 -47.110 1.00 38.97 332 ARG A N 1
ATOM 2624 C CA . ARG A 1 332 ? 47.356 17.065 -46.057 1.00 38.97 332 ARG A CA 1
ATOM 2625 C C . ARG A 1 332 ? 46.075 16.434 -45.523 1.00 38.97 332 ARG A C 1
ATOM 2627 O O . ARG A 1 332 ? 45.099 16.291 -46.254 1.00 38.97 332 ARG A O 1
ATOM 2634 N N . SER A 1 333 ? 46.103 16.059 -44.253 1.00 40.12 333 SER A N 1
ATOM 2635 C CA . SER A 1 333 ? 44.926 15.880 -43.414 1.00 40.12 333 SER A CA 1
ATOM 2636 C C . SER A 1 333 ? 44.178 17.212 -43.334 1.00 40.12 333 SER A C 1
ATOM 2638 O O . SER A 1 333 ? 44.654 18.161 -42.714 1.00 40.12 333 SER A O 1
ATOM 2640 N N . LEU A 1 334 ? 43.031 17.291 -44.004 1.00 37.81 334 LEU A N 1
ATOM 2641 C CA . LEU A 1 334 ? 42.018 18.309 -43.757 1.00 37.81 334 LEU A CA 1
ATOM 2642 C C . LEU A 1 334 ? 41.042 17.716 -42.744 1.00 37.81 334 LEU A C 1
ATOM 2644 O O . LEU A 1 334 ? 40.164 16.936 -43.100 1.00 37.81 334 LEU A O 1
ATOM 2648 N N . THR A 1 335 ? 41.255 18.048 -41.478 1.00 43.69 335 THR A N 1
ATOM 2649 C CA . THR A 1 335 ? 40.219 17.996 -40.452 1.00 43.69 335 THR A CA 1
ATOM 2650 C C . THR A 1 335 ? 39.314 19.213 -40.623 1.00 43.69 335 THR A C 1
ATOM 2652 O O . THR A 1 335 ? 39.796 20.346 -40.706 1.00 43.69 335 THR A O 1
ATOM 2655 N N . ARG A 1 336 ? 38.005 18.977 -40.668 1.00 37.84 336 ARG A N 1
ATOM 2656 C CA . ARG A 1 336 ? 36.997 19.934 -40.224 1.00 37.84 336 ARG A CA 1
ATOM 2657 C C . ARG A 1 336 ? 35.886 19.182 -39.522 1.00 37.84 336 ARG A C 1
ATOM 2659 O O . ARG A 1 336 ? 35.522 18.107 -40.047 1.00 37.84 336 ARG A O 1
#

Secondary structure (DSSP, 8-state):
----------------------------------HHHHHHHHHHHHHHHS--HHHHHHHHHHHHHHHHHHHHHHHHHHHHHHHHHHHHHHHHHHIIIIIHHHHHHHHHHHHHHHHHHHHHHHHHHHHHHHHHHHHHHHHHHHHHHHHHHHHHH-SS-----------------------S--------TT--PPP-HHHHTTSTTHHHHHHHHHHHHHHHHHHHHHHHHHHHHHHHHHHHHHHHHHHHHHHHHHHHHHHHHHHHHHHHHHHHHHHHHHHHHHHHHHHHHHHHHHHHHHHHHHHHHTS-----------------------------

Organism: Phaeodactylum tricornutum (NCBI:txid2850)

Foldseek 3Di:
DDDDDDDDDDDDDDDDDDDDDDPPPPPPPPPPCDPLNVLLVVLLVVLVVVPDVPLVVVSVVLVVVVVVVVVVLVVVVVVLVVVLVVLVCVLVCCCVVPVVVVLVVVVVVVVVVLVVVQVVLVVVVVVVVVVVVVVVVVVVVVVVVVVVVCCVVDVDDDDDDDDDDDDDDDDDDDDDDPDPPDDPDDPPPPDPDRPPLVSSCPDPPSNVVSVVVVVVVVVVVVVSVVSVVVSVVVSVVSVVVSVVVSVVSVVVVVVVVVVVVVVSVVVSVVSSVVVVVVVVVVVVVVVVVVVVVVVVVVVVVVVVVPPDPPDDDDDDDDDDDDDDDPDDDDDDDDDD